Protein AF-A0A833D9J8-F1 (afdb_monomer_lite)

Structure (mmCIF, N/CA/C/O backbone):
data_AF-A0A833D9J8-F1
#
_entry.id   AF-A0A833D9J8-F1
#
loop_
_atom_site.group_PDB
_atom_site.id
_atom_site.type_symbol
_atom_site.label_atom_id
_atom_site.label_alt_id
_atom_site.label_comp_id
_atom_site.label_asym_id
_atom_site.label_entity_id
_atom_site.label_seq_id
_atom_site.pdbx_PDB_ins_code
_atom_site.Cartn_x
_atom_site.Cartn_y
_atom_site.Cartn_z
_atom_site.occupancy
_atom_site.B_iso_or_equiv
_atom_site.auth_seq_id
_atom_site.auth_comp_id
_atom_site.auth_asym_id
_atom_site.auth_atom_id
_atom_site.pdbx_PDB_model_num
ATOM 1 N N . MET A 1 1 ? 21.977 13.443 -11.618 1.00 30.67 1 MET A N 1
ATOM 2 C CA . MET A 1 1 ? 22.675 12.186 -11.279 1.00 30.67 1 MET A CA 1
ATOM 3 C C . MET A 1 1 ? 21.851 11.543 -10.187 1.00 30.67 1 MET A C 1
ATOM 5 O O . MET A 1 1 ? 21.797 12.160 -9.128 1.00 30.67 1 MET A O 1
ATOM 9 N N . PRO A 1 2 ? 21.164 10.419 -10.440 1.00 37.94 2 PRO A N 1
ATOM 10 C CA . PRO A 1 2 ? 20.494 9.712 -9.358 1.00 37.94 2 PRO A CA 1
ATOM 11 C C . PRO A 1 2 ? 21.563 9.208 -8.379 1.00 37.94 2 PRO A C 1
ATOM 13 O O . PRO A 1 2 ? 22.702 8.928 -8.773 1.00 37.94 2 PRO A O 1
ATOM 16 N N . ALA A 1 3 ? 21.246 9.232 -7.088 1.00 41.44 3 ALA A N 1
ATOM 17 C CA . ALA A 1 3 ? 22.176 8.848 -6.039 1.00 41.44 3 ALA A CA 1
ATOM 18 C C . ALA A 1 3 ? 22.538 7.362 -6.186 1.00 41.44 3 ALA A C 1
ATOM 20 O O . ALA A 1 3 ? 21.696 6.542 -6.536 1.00 41.44 3 ALA A O 1
ATOM 21 N N . VAL A 1 4 ? 23.792 6.989 -5.913 1.00 47.69 4 VAL A N 1
ATOM 22 C CA . VAL A 1 4 ? 24.137 5.574 -5.716 1.00 47.69 4 VAL A CA 1
ATOM 23 C C . VAL A 1 4 ? 23.465 5.158 -4.415 1.00 47.69 4 VAL A C 1
ATOM 25 O O . VAL A 1 4 ? 23.986 5.423 -3.333 1.00 47.69 4 VAL A O 1
ATOM 28 N N . LEU A 1 5 ? 22.266 4.599 -4.525 1.00 55.59 5 LEU A N 1
ATOM 29 C CA . LEU A 1 5 ? 21.469 4.210 -3.377 1.00 55.59 5 LEU A CA 1
ATOM 30 C C . LEU A 1 5 ? 22.165 3.049 -2.660 1.00 55.59 5 LEU A C 1
ATOM 32 O O . LEU A 1 5 ? 22.396 1.986 -3.244 1.00 55.59 5 LEU A O 1
ATOM 36 N N . GLU A 1 6 ? 22.540 3.267 -1.399 1.00 56.91 6 GLU A N 1
ATOM 37 C CA . GLU A 1 6 ? 23.106 2.218 -0.554 1.00 56.91 6 GLU A CA 1
ATOM 38 C C . GLU A 1 6 ? 22.121 1.042 -0.451 1.00 56.91 6 GLU A C 1
ATOM 40 O O . GLU A 1 6 ? 20.906 1.257 -0.395 1.00 56.91 6 GLU A O 1
ATOM 45 N N . PRO A 1 7 ? 22.609 -0.212 -0.430 1.00 60.53 7 PRO A N 1
ATOM 46 C CA . PRO A 1 7 ? 21.729 -1.365 -0.367 1.00 60.53 7 PRO A CA 1
ATOM 47 C C . PRO A 1 7 ? 20.872 -1.295 0.907 1.00 60.53 7 PRO A C 1
ATOM 49 O O . PRO A 1 7 ? 21.413 -1.142 2.009 1.00 60.53 7 PRO A O 1
ATOM 52 N N . PRO A 1 8 ? 19.541 -1.415 0.787 1.00 75.50 8 PRO A N 1
ATOM 53 C CA . PRO A 1 8 ? 18.640 -1.232 1.907 1.00 75.50 8 PRO A CA 1
ATOM 54 C C . PRO A 1 8 ? 18.882 -2.304 2.971 1.00 75.50 8 PRO A C 1
ATOM 56 O O . PRO A 1 8 ? 18.851 -3.506 2.705 1.00 75.50 8 PRO A O 1
ATOM 59 N N . SER A 1 9 ? 19.112 -1.859 4.204 1.00 69.62 9 SER A N 1
ATOM 60 C CA . SER A 1 9 ? 19.391 -2.727 5.357 1.00 69.62 9 SER A CA 1
ATOM 61 C C . SER A 1 9 ? 18.151 -3.038 6.200 1.00 69.62 9 SER A C 1
ATOM 63 O O . SER A 1 9 ? 18.201 -3.878 7.099 1.00 69.62 9 SER A O 1
ATOM 65 N N . THR A 1 10 ? 17.027 -2.378 5.910 1.00 76.25 10 THR A N 1
ATOM 66 C CA . THR A 1 10 ? 15.746 -2.555 6.601 1.00 76.25 10 THR A CA 1
ATOM 67 C C . THR A 1 10 ? 14.611 -2.706 5.595 1.00 76.25 10 THR A C 1
ATOM 69 O O . THR A 1 10 ? 14.724 -2.287 4.447 1.00 76.25 10 THR A O 1
ATOM 72 N N . GLU A 1 11 ? 13.489 -3.271 6.034 1.00 73.38 11 GLU A N 1
ATOM 73 C CA . GLU A 1 11 ? 12.282 -3.406 5.211 1.00 73.38 11 GLU A CA 1
ATOM 74 C C . GLU A 1 11 ? 11.676 -2.043 4.827 1.00 73.38 11 GLU A C 1
ATOM 76 O O . GLU A 1 11 ? 11.134 -1.888 3.740 1.00 73.38 11 GLU A O 1
ATOM 81 N N . ALA A 1 12 ? 11.799 -1.026 5.689 1.00 72.88 12 ALA A N 1
ATOM 82 C CA . ALA A 1 12 ? 11.410 0.346 5.355 1.00 72.88 12 ALA A CA 1
ATOM 83 C C . ALA A 1 12 ? 12.311 0.929 4.258 1.00 72.88 12 ALA A C 1
ATOM 85 O O . ALA A 1 12 ? 11.802 1.344 3.225 1.00 72.88 12 ALA A O 1
ATOM 86 N N . ALA A 1 13 ? 13.635 0.831 4.426 1.00 79.62 13 ALA A N 1
ATOM 87 C CA . ALA A 1 13 ? 14.587 1.283 3.413 1.00 79.62 13 ALA A CA 1
ATOM 88 C C . ALA A 1 13 ? 14.404 0.547 2.077 1.00 79.62 13 ALA A C 1
ATOM 90 O O . ALA A 1 13 ? 14.553 1.145 1.024 1.00 79.62 13 ALA A O 1
ATOM 91 N N . LEU A 1 14 ? 14.058 -0.743 2.106 1.00 81.44 14 LEU A N 1
ATOM 92 C CA . LEU A 1 14 ? 13.809 -1.543 0.905 1.00 81.44 14 LEU A CA 1
ATOM 93 C C . LEU A 1 14 ? 12.539 -1.106 0.168 1.00 81.44 14 LEU A C 1
ATOM 95 O O . LEU A 1 14 ? 12.513 -1.138 -1.059 1.00 81.44 14 LEU A O 1
ATOM 99 N N . ARG A 1 15 ? 11.507 -0.686 0.907 1.00 84.25 15 ARG A N 1
ATOM 100 C CA . ARG A 1 15 ? 10.269 -0.142 0.343 1.00 84.25 15 ARG A CA 1
ATOM 101 C C . ARG A 1 15 ? 10.523 1.216 -0.305 1.00 84.25 15 ARG A C 1
ATOM 103 O O . ARG A 1 15 ? 10.117 1.406 -1.444 1.00 84.25 15 ARG A O 1
ATOM 110 N N . ASP A 1 16 ? 11.229 2.110 0.384 1.00 83.12 16 ASP A N 1
ATOM 111 C CA . ASP A 1 16 ? 11.560 3.441 -0.143 1.00 83.12 16 ASP A CA 1
ATOM 112 C C . ASP A 1 16 ? 12.473 3.331 -1.374 1.00 83.12 16 ASP A C 1
ATOM 114 O O . ASP A 1 16 ? 12.225 3.970 -2.390 1.00 83.12 16 ASP A O 1
ATOM 118 N N . TYR A 1 17 ? 13.447 2.416 -1.338 1.00 83.00 17 TYR A N 1
ATOM 119 C CA . TYR A 1 17 ? 14.306 2.089 -2.479 1.00 83.00 17 TYR A CA 1
ATOM 120 C C . TYR A 1 17 ? 13.509 1.573 -3.688 1.00 83.00 17 TYR A C 1
ATOM 122 O O . TYR A 1 17 ? 13.785 1.944 -4.825 1.00 83.00 17 TYR A O 1
ATOM 130 N N . ALA A 1 18 ? 12.517 0.704 -3.463 1.00 81.25 18 ALA A N 1
ATOM 131 C CA . ALA A 1 18 ? 11.658 0.201 -4.534 1.00 81.25 18 ALA A CA 1
ATOM 132 C C . ALA A 1 18 ? 10.728 1.291 -5.098 1.00 81.25 18 ALA A C 1
ATOM 134 O O . ALA A 1 18 ? 10.435 1.277 -6.294 1.00 81.25 18 ALA A O 1
ATOM 135 N N . GLU A 1 19 ? 10.262 2.221 -4.259 1.00 85.12 19 GLU A N 1
ATOM 136 C CA . GLU A 1 19 ? 9.434 3.358 -4.673 1.00 85.12 19 GLU A CA 1
ATOM 137 C C . GLU A 1 19 ? 10.228 4.357 -5.519 1.00 85.12 19 GLU A C 1
ATOM 139 O O . GLU A 1 19 ? 9.766 4.720 -6.599 1.00 85.12 19 GLU A O 1
ATOM 144 N N . GLU A 1 20 ? 11.442 4.717 -5.093 1.00 86.38 20 GLU A N 1
ATOM 145 C CA . GLU A 1 20 ? 12.356 5.565 -5.870 1.00 86.38 20 GLU A CA 1
ATOM 146 C C . GLU A 1 20 ? 12.665 4.928 -7.229 1.00 86.38 20 GLU A C 1
ATOM 148 O O . GLU A 1 20 ? 12.475 5.554 -8.269 1.00 86.38 20 GLU A O 1
ATOM 153 N N . LEU A 1 21 ? 12.987 3.632 -7.246 1.00 84.19 21 LEU A N 1
ATOM 154 C CA . LEU A 1 21 ? 13.208 2.894 -8.487 1.00 84.19 21 LEU A CA 1
ATOM 155 C C . LEU A 1 21 ? 11.964 2.880 -9.397 1.00 84.19 21 LEU A C 1
ATOM 157 O O . LEU A 1 21 ? 12.070 3.005 -10.616 1.00 84.19 21 LEU A O 1
ATOM 161 N N . SER A 1 22 ? 10.765 2.728 -8.825 1.00 82.12 22 SER A N 1
ATOM 162 C CA . SER A 1 22 ? 9.508 2.793 -9.583 1.00 82.12 22 SER A CA 1
ATOM 163 C C . SER A 1 22 ? 9.251 4.182 -10.176 1.00 82.12 22 SER A C 1
ATOM 165 O O . SER A 1 22 ? 8.560 4.268 -11.197 1.00 82.12 22 SER A O 1
ATOM 167 N N . HIS A 1 23 ? 9.728 5.241 -9.523 1.00 82.62 23 HIS A N 1
ATOM 168 C CA . HIS A 1 23 ? 9.629 6.613 -10.006 1.00 82.62 23 HIS A CA 1
ATOM 169 C C . HIS A 1 23 ? 10.640 6.880 -11.124 1.00 82.62 23 HIS A C 1
ATOM 171 O O . HIS A 1 23 ? 10.249 7.391 -12.170 1.00 82.62 23 HIS A O 1
ATOM 177 N N . ASP A 1 24 ? 11.882 6.410 -10.978 1.00 82.06 24 ASP A N 1
ATOM 178 C CA . ASP A 1 24 ? 12.911 6.486 -12.023 1.00 82.06 24 ASP A CA 1
ATOM 179 C C . ASP A 1 24 ? 12.442 5.834 -13.333 1.00 82.06 24 ASP A C 1
ATOM 181 O O . ASP A 1 24 ? 12.670 6.365 -14.424 1.00 82.06 24 ASP A O 1
ATOM 185 N N . PHE A 1 25 ? 11.737 4.699 -13.240 1.00 78.62 25 PHE A N 1
ATOM 186 C CA . PHE A 1 25 ? 11.101 4.082 -14.404 1.00 78.62 25 PHE A CA 1
ATOM 187 C C . PHE A 1 25 ? 10.048 4.989 -15.045 1.00 78.62 25 PHE A C 1
ATOM 189 O O . PHE A 1 25 ? 9.969 5.046 -16.265 1.00 78.62 25 PHE A O 1
ATOM 196 N N . GLU A 1 26 ? 9.232 5.685 -14.258 1.00 75.62 26 GLU A N 1
ATOM 197 C CA . GLU A 1 26 ? 8.188 6.578 -14.766 1.00 75.62 26 GLU A CA 1
ATOM 198 C C . GLU A 1 26 ? 8.760 7.812 -15.457 1.00 75.62 26 GLU A C 1
ATOM 200 O O . GLU A 1 26 ? 8.345 8.107 -16.575 1.00 75.62 26 GLU A O 1
ATOM 205 N N . GLU A 1 27 ? 9.748 8.470 -14.847 1.00 75.88 27 GLU A N 1
ATOM 206 C CA . GLU A 1 27 ? 10.424 9.610 -15.468 1.00 75.88 27 GLU A CA 1
ATOM 207 C C . GLU A 1 27 ? 11.043 9.207 -16.808 1.00 75.88 27 GLU A C 1
ATOM 209 O O . GLU A 1 27 ? 10.912 9.917 -17.796 1.00 75.88 27 GLU A O 1
ATOM 214 N N . ARG A 1 28 ? 11.664 8.026 -16.885 1.00 68.88 28 ARG A N 1
ATOM 215 C CA . ARG A 1 28 ? 12.366 7.544 -18.088 1.00 68.88 28 ARG A CA 1
ATOM 216 C C . ARG A 1 28 ? 11.466 6.954 -19.169 1.00 68.88 28 ARG A C 1
ATOM 218 O O . ARG A 1 28 ? 11.929 6.763 -20.291 1.00 68.88 28 ARG A O 1
ATOM 225 N N . LEU A 1 29 ? 10.201 6.684 -18.854 1.00 62.88 29 LEU A N 1
ATOM 226 C CA . LEU A 1 29 ? 9.169 6.373 -19.846 1.00 62.88 29 LEU A CA 1
ATOM 227 C C . LEU A 1 29 ? 8.719 7.625 -20.627 1.00 62.88 29 LEU A C 1
ATOM 229 O O . LEU A 1 29 ? 7.984 7.479 -21.616 1.00 62.88 29 LEU A O 1
ATOM 233 N N . ASP A 1 30 ? 9.146 8.819 -20.196 1.00 60.03 30 ASP A N 1
ATOM 234 C CA . ASP A 1 30 ? 8.896 10.091 -20.868 1.00 60.03 30 ASP A CA 1
ATOM 235 C C . ASP A 1 30 ? 9.847 10.280 -22.076 1.00 60.03 30 ASP A C 1
ATOM 237 O O . ASP A 1 30 ? 11.075 10.241 -21.917 1.00 60.03 30 ASP A O 1
ATOM 241 N N . PRO A 1 31 ? 9.315 10.458 -23.303 1.00 52.00 31 PRO A N 1
ATOM 242 C CA . PRO A 1 31 ? 10.109 10.614 -24.526 1.00 52.00 31 PRO A CA 1
ATOM 243 C C . PRO A 1 31 ? 11.090 11.802 -24.528 1.00 52.00 31 PRO A C 1
ATOM 245 O O . PRO A 1 31 ? 11.999 11.820 -25.357 1.00 52.00 31 PRO A O 1
ATOM 248 N N . GLU A 1 32 ? 10.969 12.775 -23.622 1.00 50.06 32 GLU A N 1
ATOM 249 C CA . GLU A 1 32 ? 11.823 13.976 -23.616 1.00 50.06 32 GLU A CA 1
ATOM 250 C C . GLU A 1 32 ? 13.283 13.736 -23.162 1.00 50.06 32 GLU A C 1
ATOM 252 O O . GLU A 1 32 ? 14.146 14.594 -23.362 1.00 50.06 32 GLU A O 1
ATOM 257 N N . LEU A 1 33 ? 13.612 12.572 -22.584 1.00 50.97 33 LEU A N 1
ATOM 258 C CA . LEU A 1 33 ? 14.931 12.316 -21.971 1.00 50.97 33 LEU A CA 1
ATOM 259 C C . LEU A 1 33 ? 16.040 11.877 -22.943 1.00 50.97 33 LEU A C 1
ATOM 261 O O . LEU A 1 33 ? 17.211 11.820 -22.552 1.00 50.97 33 LEU A O 1
ATOM 265 N N . THR A 1 34 ? 15.701 11.623 -24.205 1.00 54.97 34 THR A N 1
ATOM 266 C CA . THR A 1 34 ? 16.673 11.434 -25.292 1.00 54.97 34 THR A CA 1
ATOM 267 C C . THR A 1 34 ? 16.106 12.096 -26.541 1.00 54.97 34 THR A C 1
ATOM 269 O O . THR A 1 34 ? 15.282 11.480 -27.213 1.00 54.97 34 THR A O 1
ATOM 272 N N . PRO A 1 35 ? 16.500 13.343 -26.851 1.00 57.72 35 PRO A N 1
ATOM 273 C CA . PRO A 1 35 ? 16.040 14.017 -28.056 1.00 57.72 35 PRO A CA 1
ATOM 274 C C . PRO A 1 35 ? 16.291 13.125 -29.276 1.00 57.72 35 PRO A C 1
ATOM 276 O O . PRO A 1 35 ? 17.392 12.590 -29.434 1.00 57.72 35 PRO A O 1
ATOM 279 N N . GLU A 1 36 ? 15.302 12.978 -30.163 1.00 59.06 36 GLU A N 1
ATOM 280 C CA . GLU A 1 36 ? 15.467 12.259 -31.442 1.00 59.06 36 GLU A CA 1
ATOM 281 C C . GLU A 1 36 ? 16.666 12.797 -32.254 1.00 59.06 36 GLU A C 1
ATOM 283 O O . GLU A 1 36 ? 17.257 12.080 -33.061 1.00 59.06 36 GLU A O 1
ATOM 288 N N . GLU A 1 37 ? 17.066 14.042 -31.976 1.00 60.78 37 GLU A N 1
ATOM 289 C CA . GLU A 1 37 ? 18.195 14.761 -32.567 1.00 60.78 37 GLU A CA 1
ATOM 290 C C . GLU A 1 37 ? 19.587 14.323 -32.061 1.00 60.78 37 GLU A C 1
ATOM 292 O O . GLU A 1 37 ? 20.589 14.718 -32.658 1.00 60.78 37 GLU A O 1
ATOM 297 N N . SER A 1 38 ? 19.691 13.523 -30.991 1.00 70.62 38 SER A N 1
ATOM 298 C CA . SER A 1 38 ? 20.981 13.008 -30.499 1.00 70.62 38 SER A CA 1
ATOM 299 C C . SER A 1 38 ? 21.624 12.032 -31.486 1.00 70.62 38 SER A C 1
ATOM 301 O O . SER A 1 38 ? 20.935 11.292 -32.190 1.00 70.62 38 SER A O 1
ATOM 303 N N . GLU A 1 39 ? 22.957 11.962 -31.513 1.00 79.94 39 GLU A N 1
ATOM 304 C CA . GLU A 1 39 ? 23.635 10.968 -32.347 1.00 79.94 39 GLU A CA 1
ATOM 305 C C . GLU A 1 39 ? 23.306 9.536 -31.862 1.00 79.94 39 GLU A C 1
ATOM 307 O O . GLU A 1 39 ? 23.225 9.302 -30.650 1.00 79.94 39 GLU A O 1
ATOM 312 N N . PRO A 1 40 ? 23.161 8.540 -32.762 1.00 77.38 40 PRO A N 1
ATOM 313 C CA . PRO A 1 40 ? 22.807 7.166 -32.379 1.00 77.38 40 PRO A CA 1
ATOM 314 C C . PRO A 1 40 ? 23.705 6.567 -31.284 1.00 77.38 40 PRO A C 1
ATOM 316 O O . PRO A 1 40 ? 23.229 5.883 -30.381 1.00 77.38 40 PRO A O 1
ATOM 319 N N . ASN A 1 41 ? 25.005 6.875 -31.320 1.00 81.81 41 ASN A N 1
ATOM 320 C CA . ASN A 1 41 ? 25.977 6.392 -30.339 1.00 81.81 41 ASN A CA 1
ATOM 321 C C . ASN A 1 41 ? 25.768 7.008 -28.938 1.00 81.81 41 ASN A C 1
ATOM 323 O O . ASN A 1 41 ? 25.977 6.346 -27.918 1.00 81.81 41 ASN A O 1
ATOM 327 N N . GLU A 1 42 ? 25.322 8.264 -28.871 1.00 81.75 42 GLU A N 1
ATOM 328 C CA . GLU A 1 42 ? 25.003 8.932 -27.606 1.00 81.75 42 GLU A CA 1
ATOM 329 C C . GLU A 1 42 ? 23.749 8.325 -26.973 1.00 81.75 42 GLU A C 1
ATOM 331 O O . GLU A 1 42 ? 23.767 8.000 -25.783 1.00 81.75 42 GLU A O 1
ATOM 336 N N . ARG A 1 43 ? 22.696 8.080 -27.770 1.00 80.31 43 ARG A N 1
ATOM 337 C CA . ARG A 1 43 ? 21.469 7.416 -27.295 1.00 80.31 43 ARG A CA 1
ATOM 338 C C . ARG A 1 43 ? 21.756 6.020 -26.748 1.00 80.31 43 ARG A C 1
ATOM 340 O O . ARG A 1 43 ? 21.344 5.706 -25.631 1.00 80.31 43 ARG A O 1
ATOM 347 N N . ALA A 1 44 ? 22.518 5.216 -27.491 1.00 81.88 44 ALA A N 1
ATOM 348 C CA . ALA A 1 44 ? 22.924 3.880 -27.062 1.00 81.88 44 ALA A CA 1
ATOM 349 C C . ALA A 1 44 ? 23.720 3.918 -25.744 1.00 81.88 44 ALA A C 1
ATOM 351 O O . ALA A 1 44 ? 23.455 3.137 -24.830 1.00 81.88 44 ALA A O 1
ATOM 352 N N . THR A 1 45 ? 24.642 4.876 -25.596 1.00 85.69 45 THR A N 1
ATOM 353 C CA . THR A 1 45 ? 25.445 5.042 -24.372 1.00 85.69 45 THR A CA 1
ATOM 354 C C . THR A 1 45 ? 24.592 5.437 -23.165 1.00 85.69 45 THR A C 1
ATOM 356 O O . THR A 1 45 ? 24.737 4.859 -22.085 1.00 85.69 45 THR A O 1
ATOM 359 N N . VAL A 1 46 ? 23.692 6.413 -23.329 1.00 83.56 46 VAL A N 1
ATOM 360 C CA . VAL A 1 46 ? 22.773 6.850 -22.264 1.00 83.56 46 VAL A CA 1
ATOM 361 C C . VAL A 1 46 ? 21.880 5.694 -21.823 1.00 83.56 46 VAL A C 1
ATOM 363 O O . VAL A 1 46 ? 21.711 5.468 -20.623 1.00 83.56 46 VAL A O 1
ATOM 366 N N . ARG A 1 47 ? 21.360 4.928 -22.783 1.00 84.00 47 ARG A N 1
ATOM 367 C CA . ARG A 1 47 ? 20.504 3.777 -22.512 1.00 84.00 47 ARG A CA 1
ATOM 368 C C . ARG A 1 47 ? 21.247 2.653 -21.796 1.00 84.00 47 ARG A C 1
ATOM 370 O O . ARG A 1 47 ? 20.744 2.143 -20.800 1.00 84.00 47 ARG A O 1
ATOM 377 N N . GLN A 1 48 ? 22.451 2.308 -22.249 1.00 87.88 48 GLN A N 1
ATOM 378 C CA . GLN A 1 48 ? 23.276 1.286 -21.604 1.00 87.88 48 GLN A CA 1
ATOM 379 C C . GLN A 1 48 ? 23.577 1.645 -20.148 1.00 87.88 48 GLN A C 1
ATOM 381 O O . GLN A 1 48 ? 23.433 0.813 -19.254 1.00 87.88 48 GLN A O 1
ATOM 386 N N . LYS A 1 49 ? 23.936 2.908 -19.898 1.00 87.69 49 LYS A N 1
ATOM 387 C CA . LYS A 1 49 ? 24.166 3.401 -18.542 1.00 87.69 49 LYS A CA 1
ATOM 388 C C . LYS A 1 49 ? 22.920 3.243 -17.664 1.00 87.69 49 LYS A C 1
ATOM 390 O O . LYS A 1 49 ? 23.036 2.756 -16.543 1.00 87.69 49 LYS A O 1
ATOM 395 N N . PHE A 1 50 ? 21.748 3.613 -18.178 1.00 86.12 50 PHE A N 1
ATOM 396 C CA . PHE A 1 50 ? 20.488 3.462 -17.451 1.00 86.12 50 PHE A CA 1
ATOM 397 C C . PHE A 1 50 ? 20.173 1.989 -17.149 1.00 86.12 50 PHE A C 1
ATOM 399 O O . PHE A 1 50 ? 19.859 1.647 -16.012 1.00 86.12 50 PHE A O 1
ATOM 406 N N . PHE A 1 51 ? 20.340 1.097 -18.127 1.00 90.12 51 PHE A N 1
ATOM 407 C CA . PHE A 1 51 ? 20.186 -0.341 -17.913 1.00 90.12 51 PHE A CA 1
ATOM 408 C C . PHE A 1 51 ? 21.111 -0.866 -16.807 1.00 90.12 51 PHE A C 1
ATOM 410 O O . PHE A 1 51 ? 20.670 -1.611 -15.934 1.00 90.12 51 PHE A O 1
ATOM 417 N N . ASP A 1 52 ? 22.386 -0.473 -16.801 1.00 90.50 52 ASP A N 1
ATOM 418 C CA . ASP A 1 52 ? 23.343 -0.918 -15.783 1.00 90.50 52 ASP A CA 1
ATOM 419 C C . ASP 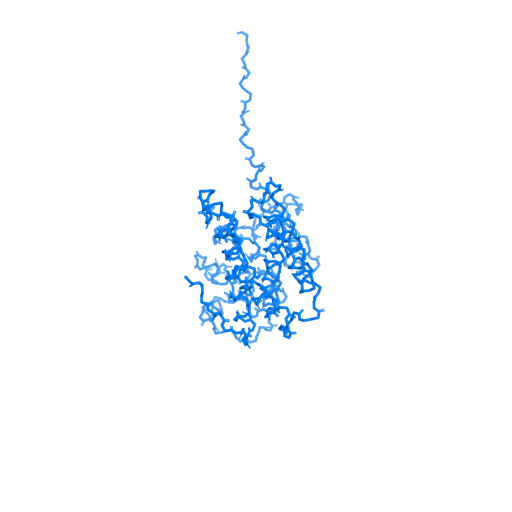A 1 52 ? 22.985 -0.418 -14.369 1.00 90.50 52 ASP A C 1
ATOM 421 O O . ASP A 1 52 ? 23.135 -1.170 -13.393 1.00 90.50 52 ASP A O 1
ATOM 425 N N . GLU A 1 53 ? 22.477 0.813 -14.257 1.00 88.44 53 GLU A N 1
ATOM 426 C CA . GLU A 1 53 ? 21.951 1.393 -13.014 1.00 88.44 53 GLU A CA 1
ATOM 427 C C . GLU A 1 53 ? 20.739 0.587 -12.512 1.00 88.44 53 GLU A C 1
ATOM 429 O O . GLU A 1 53 ? 20.763 0.045 -11.401 1.00 88.44 53 GLU A O 1
ATOM 434 N N . MET A 1 54 ? 19.730 0.393 -13.364 1.00 88.38 54 MET A N 1
ATOM 435 C CA . MET A 1 54 ? 18.513 -0.360 -13.036 1.00 88.38 54 MET A CA 1
ATOM 436 C C . MET A 1 54 ? 18.798 -1.830 -12.722 1.00 88.38 54 MET A C 1
ATOM 438 O O . MET A 1 54 ? 18.255 -2.381 -11.764 1.00 88.38 54 MET A O 1
ATOM 442 N N . ARG A 1 55 ? 19.702 -2.476 -13.467 1.00 93.75 55 ARG A N 1
ATOM 443 C CA . ARG A 1 55 ? 20.133 -3.856 -13.204 1.00 93.75 55 ARG A CA 1
ATOM 444 C C . ARG A 1 55 ? 20.708 -3.990 -11.803 1.00 93.75 55 ARG A C 1
ATOM 446 O O . ARG A 1 55 ? 20.437 -4.974 -11.114 1.00 93.75 55 ARG A O 1
ATOM 453 N N . THR A 1 56 ? 21.531 -3.031 -11.393 1.00 91.88 56 THR A N 1
ATOM 454 C CA . THR A 1 56 ? 22.137 -3.023 -10.057 1.00 91.88 56 THR A CA 1
ATOM 455 C C . THR A 1 56 ? 21.063 -2.869 -8.981 1.00 91.88 56 THR A C 1
ATOM 457 O O . THR A 1 56 ? 21.065 -3.620 -8.000 1.00 91.88 56 THR A O 1
ATOM 460 N N . ALA A 1 57 ? 20.101 -1.973 -9.200 1.00 89.25 57 ALA A N 1
ATOM 461 C CA . ALA A 1 57 ? 18.999 -1.740 -8.277 1.00 89.25 57 ALA A CA 1
ATOM 462 C C . ALA A 1 57 ? 18.057 -2.947 -8.147 1.00 89.25 57 ALA A C 1
ATOM 464 O O . ALA A 1 57 ? 17.823 -3.444 -7.042 1.00 89.25 57 ALA A O 1
ATOM 465 N N . ILE A 1 58 ? 17.603 -3.512 -9.269 1.00 92.12 58 ILE A N 1
ATOM 466 C CA . ILE A 1 58 ? 16.742 -4.702 -9.295 1.00 92.12 58 ILE A CA 1
ATOM 467 C C . ILE A 1 58 ? 17.433 -5.889 -8.624 1.00 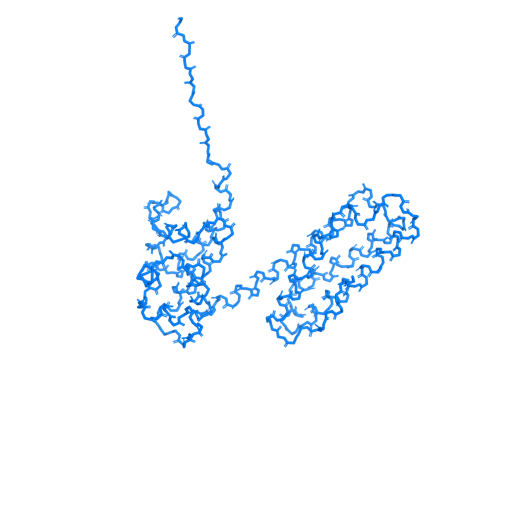92.12 58 ILE A C 1
ATOM 469 O O . ILE A 1 58 ? 16.824 -6.572 -7.802 1.00 92.12 58 ILE A O 1
ATOM 473 N N . ARG A 1 59 ? 18.721 -6.127 -8.905 1.00 93.44 59 ARG A N 1
ATOM 474 C CA . ARG A 1 59 ? 19.478 -7.201 -8.240 1.00 93.44 59 ARG A CA 1
ATOM 475 C C . ARG A 1 59 ? 19.589 -6.985 -6.737 1.00 93.44 59 ARG A C 1
ATOM 477 O O . ARG A 1 59 ? 19.596 -7.965 -5.996 1.00 93.44 59 ARG A O 1
ATOM 484 N N . THR A 1 60 ? 19.682 -5.741 -6.286 1.00 91.56 60 THR A N 1
ATOM 485 C CA . THR A 1 60 ? 19.717 -5.417 -4.857 1.00 91.56 60 THR A CA 1
ATOM 486 C C . THR A 1 60 ? 18.397 -5.796 -4.182 1.00 91.56 60 THR A C 1
ATOM 488 O O . THR A 1 60 ? 18.410 -6.517 -3.183 1.00 91.56 60 THR A O 1
ATOM 491 N N . ILE A 1 61 ? 17.258 -5.416 -4.772 1.00 89.75 61 ILE A N 1
ATOM 492 C CA . ILE A 1 61 ? 15.922 -5.793 -4.280 1.00 89.75 61 ILE A CA 1
ATOM 493 C C . ILE A 1 61 ? 15.749 -7.317 -4.311 1.00 89.75 61 ILE A C 1
ATOM 495 O O . ILE A 1 61 ? 15.411 -7.929 -3.294 1.00 89.75 61 ILE A O 1
ATOM 499 N N . ALA A 1 62 ? 16.032 -7.944 -5.455 1.00 92.38 62 ALA A N 1
ATOM 500 C CA . ALA A 1 62 ? 15.802 -9.367 -5.679 1.00 92.38 62 ALA A CA 1
ATOM 501 C C . ALA A 1 62 ? 16.671 -10.259 -4.782 1.00 92.38 62 ALA A C 1
ATOM 503 O O . ALA A 1 62 ? 16.244 -11.345 -4.414 1.00 92.38 62 ALA A O 1
ATOM 504 N N . ASN A 1 63 ? 17.867 -9.815 -4.381 1.00 90.88 63 ASN A N 1
ATOM 505 C CA . ASN A 1 63 ? 18.725 -10.570 -3.459 1.00 90.88 63 ASN A CA 1
ATOM 50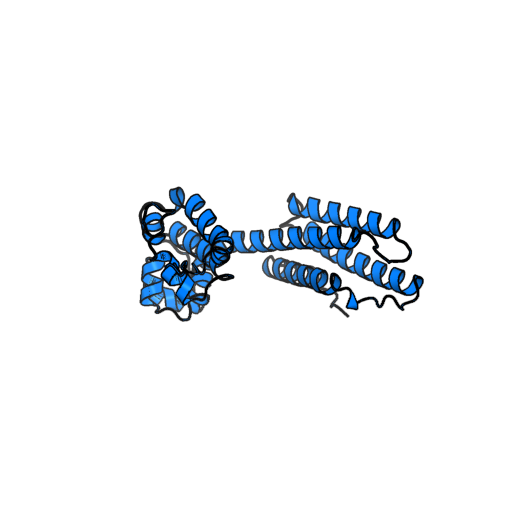6 C C . ASN A 1 63 ? 18.439 -10.301 -1.978 1.00 90.88 63 ASN A C 1
ATOM 508 O O . ASN A 1 63 ? 19.036 -10.953 -1.113 1.00 90.88 63 ASN A O 1
ATOM 512 N N . SER A 1 64 ? 17.545 -9.365 -1.658 1.00 89.38 64 SER A N 1
ATOM 513 C CA . SER A 1 64 ? 17.202 -9.082 -0.267 1.00 89.38 64 SER A CA 1
ATOM 514 C C . SER A 1 64 ? 16.591 -10.324 0.408 1.00 89.38 64 SER A C 1
ATOM 516 O O . SER A 1 64 ? 15.883 -11.106 -0.238 1.00 89.38 64 SER A O 1
ATOM 518 N N . PRO A 1 65 ? 16.817 -10.537 1.718 1.00 86.38 65 PRO A N 1
ATOM 519 C CA . PRO A 1 65 ? 16.241 -11.674 2.436 1.00 86.38 65 PRO A CA 1
ATOM 520 C C . PRO A 1 65 ? 14.713 -11.767 2.346 1.00 86.38 65 PRO A C 1
ATOM 522 O O . PRO A 1 65 ? 14.188 -12.877 2.379 1.00 86.38 65 PRO A O 1
ATOM 525 N N . ALA A 1 66 ? 14.029 -10.625 2.211 1.00 82.56 66 ALA A N 1
ATOM 526 C CA . ALA A 1 66 ? 12.578 -10.541 2.072 1.00 82.56 66 ALA A CA 1
ATOM 527 C C . ALA A 1 66 ? 12.077 -11.107 0.732 1.00 82.56 66 ALA A C 1
ATOM 529 O O . ALA A 1 66 ? 11.027 -11.740 0.691 1.00 82.56 66 ALA A O 1
ATOM 530 N N . TRP A 1 67 ? 12.845 -10.934 -0.349 1.00 88.44 67 TRP A N 1
ATOM 531 C CA . TRP A 1 67 ? 12.363 -11.189 -1.710 1.00 88.44 67 TRP A CA 1
ATOM 532 C C . TRP A 1 67 ? 13.070 -12.321 -2.448 1.00 88.44 67 TRP A C 1
ATOM 534 O O . TRP A 1 67 ? 12.497 -12.868 -3.383 1.00 88.44 67 TRP A O 1
ATOM 544 N N . ARG A 1 68 ? 1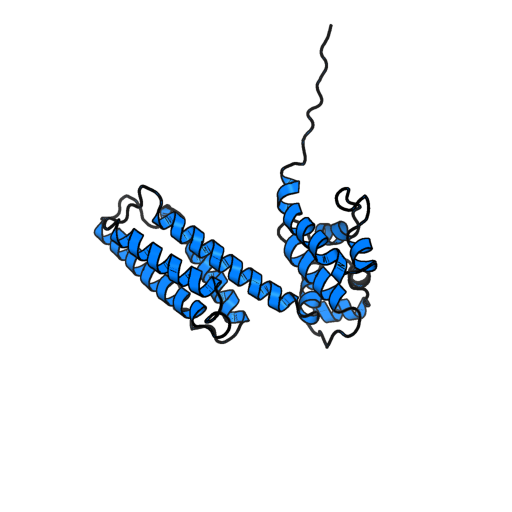4.265 -12.746 -2.023 1.00 91.25 68 ARG A N 1
ATOM 545 C CA . ARG A 1 68 ? 15.100 -13.721 -2.761 1.00 91.25 68 ARG A CA 1
ATOM 546 C C . ARG A 1 68 ? 14.454 -15.064 -3.099 1.00 91.25 68 ARG A C 1
ATOM 548 O O . ARG A 1 68 ? 14.949 -15.772 -3.968 1.00 91.25 68 ARG A O 1
ATOM 555 N N . ALA A 1 69 ? 13.399 -15.446 -2.385 1.00 89.50 69 ALA A N 1
ATOM 556 C CA . ALA A 1 69 ? 12.656 -16.684 -2.618 1.00 89.50 69 ALA A CA 1
ATOM 557 C C . ALA A 1 69 ? 11.253 -16.447 -3.208 1.00 89.50 69 ALA A C 1
ATOM 559 O O . ALA A 1 69 ? 10.513 -17.406 -3.403 1.00 89.50 69 ALA A O 1
ATOM 560 N N . HIS A 1 70 ? 10.880 -15.193 -3.460 1.00 90.56 70 HIS A N 1
ATOM 561 C CA . HIS A 1 70 ? 9.547 -14.792 -3.888 1.00 90.56 70 HIS A CA 1
ATOM 562 C C . HIS A 1 70 ? 9.434 -14.772 -5.419 1.00 90.56 70 HIS A C 1
ATOM 564 O O . HIS A 1 70 ? 10.365 -14.347 -6.105 1.00 90.56 70 HIS A O 1
ATOM 570 N N . ASP A 1 71 ? 8.279 -15.162 -5.964 1.00 92.56 71 ASP A N 1
ATOM 571 C CA . ASP A 1 71 ? 8.072 -15.219 -7.418 1.00 92.56 71 ASP A CA 1
ATOM 572 C C . ASP A 1 71 ? 8.173 -13.833 -8.081 1.00 92.56 71 ASP A C 1
ATOM 574 O O . ASP A 1 71 ? 8.860 -13.704 -9.084 1.00 92.56 71 ASP A O 1
ATOM 578 N N . LEU A 1 72 ? 7.653 -12.766 -7.459 1.00 91.62 72 LEU A N 1
ATOM 579 C CA . LEU A 1 72 ? 7.842 -11.384 -7.954 1.00 91.62 72 LEU A CA 1
ATOM 580 C C . LEU A 1 72 ? 9.319 -10.980 -8.145 1.00 91.62 72 LEU A C 1
ATOM 582 O O . LEU A 1 72 ? 9.638 -10.237 -9.068 1.00 91.62 72 LEU A O 1
ATOM 586 N N . ALA A 1 73 ? 10.241 -11.476 -7.311 1.00 93.25 73 ALA A N 1
ATOM 587 C CA . ALA A 1 73 ? 11.668 -11.206 -7.500 1.00 93.25 73 ALA A CA 1
ATOM 588 C C . ALA A 1 73 ? 12.232 -11.955 -8.713 1.00 93.25 73 ALA A C 1
ATOM 590 O O . ALA A 1 73 ? 13.102 -11.437 -9.412 1.00 93.25 73 ALA A O 1
ATOM 591 N N . ARG A 1 74 ? 11.722 -13.164 -8.981 1.00 94.94 74 ARG A N 1
ATOM 592 C CA . ARG A 1 74 ? 12.026 -13.904 -10.209 1.00 94.94 74 ARG A CA 1
ATOM 593 C C . ARG A 1 74 ? 11.477 -13.160 -11.425 1.00 94.94 74 ARG A C 1
ATOM 595 O O . ARG A 1 74 ? 12.223 -12.996 -12.382 1.00 94.94 74 ARG A O 1
ATOM 602 N N . ASP A 1 75 ? 10.242 -12.671 -11.364 1.00 95.56 75 ASP A N 1
ATOM 603 C CA . ASP A 1 75 ? 9.611 -11.923 -12.456 1.00 95.56 75 ASP A CA 1
ATOM 604 C C . ASP A 1 75 ? 10.389 -10.644 -12.790 1.00 95.56 75 ASP A C 1
ATOM 606 O O . ASP A 1 75 ? 10.642 -10.378 -13.962 1.00 95.56 75 ASP A O 1
ATOM 610 N N . LEU A 1 76 ? 10.862 -9.896 -11.781 1.00 94.31 76 LEU A N 1
ATOM 611 C CA . LEU A 1 76 ? 11.746 -8.743 -12.003 1.00 94.31 76 LEU A CA 1
ATOM 612 C C . LEU A 1 76 ? 13.026 -9.119 -12.750 1.00 94.31 76 LEU A C 1
ATOM 614 O O . LEU A 1 76 ? 13.448 -8.401 -13.652 1.00 94.31 76 LEU A O 1
ATOM 618 N N . LEU A 1 77 ? 13.669 -10.218 -12.352 1.00 96.56 77 LEU A N 1
ATOM 619 C CA . LEU A 1 77 ? 14.906 -10.664 -12.987 1.00 96.56 77 LEU A CA 1
ATOM 620 C C . LEU A 1 77 ? 14.664 -11.155 -14.417 1.00 96.56 77 LEU A C 1
ATOM 622 O O . LEU A 1 77 ? 15.504 -10.904 -15.270 1.00 96.56 77 LEU A O 1
ATOM 626 N N . LEU A 1 78 ? 13.534 -11.813 -14.686 1.00 97.31 78 LEU A N 1
ATOM 627 C CA . LEU A 1 78 ? 13.160 -12.239 -16.036 1.00 97.31 78 LEU A CA 1
ATOM 628 C C . LEU A 1 78 ? 12.887 -11.035 -16.943 1.00 97.31 78 LEU A C 1
ATOM 630 O O . LEU A 1 78 ? 13.485 -10.938 -18.006 1.00 97.31 78 LEU A O 1
ATOM 634 N N . LEU A 1 79 ? 12.086 -10.071 -16.485 1.00 96.56 79 LEU A N 1
ATOM 635 C CA . LEU A 1 79 ? 11.807 -8.847 -17.243 1.00 96.56 79 LEU A CA 1
ATOM 636 C C . LEU A 1 79 ? 13.067 -7.999 -17.482 1.00 96.56 79 LEU A C 1
ATOM 638 O O . LEU A 1 79 ? 13.175 -7.311 -18.491 1.00 96.56 79 LEU A O 1
ATOM 642 N N . LEU A 1 80 ? 14.037 -8.037 -16.568 1.00 95.50 80 LEU A N 1
ATOM 643 C CA . LEU A 1 80 ? 15.326 -7.375 -16.759 1.00 95.50 80 LEU A CA 1
ATOM 644 C C . LEU A 1 80 ? 16.162 -8.031 -17.868 1.00 95.50 80 LEU A C 1
ATOM 646 O O . LEU A 1 80 ? 16.879 -7.332 -18.582 1.00 95.50 80 LEU A O 1
ATOM 650 N N . GLU A 1 81 ? 16.088 -9.355 -18.009 1.00 97.00 81 GLU A N 1
ATOM 651 C CA . GLU A 1 81 ? 16.727 -10.068 -19.119 1.00 97.00 81 GLU A CA 1
ATOM 652 C C . GLU A 1 81 ? 15.991 -9.788 -20.437 1.00 97.00 81 GLU A C 1
ATOM 654 O O . GLU A 1 81 ? 16.654 -9.457 -21.415 1.00 97.00 81 GLU A O 1
ATOM 659 N N . ASP A 1 82 ? 14.652 -9.776 -20.437 1.00 96.06 82 ASP A N 1
ATOM 660 C CA . ASP A 1 82 ? 13.852 -9.378 -21.606 1.00 96.06 82 ASP A CA 1
ATOM 661 C C . ASP A 1 82 ? 14.217 -7.957 -22.072 1.00 96.06 82 ASP A C 1
ATOM 663 O O . ASP A 1 82 ? 14.391 -7.708 -23.263 1.00 96.06 82 ASP A O 1
ATOM 667 N N . TRP A 1 83 ? 14.396 -7.012 -21.140 1.00 94.19 83 TRP A N 1
ATOM 668 C CA . TRP A 1 83 ? 14.784 -5.645 -21.493 1.00 94.19 83 TRP A CA 1
ATOM 669 C C . TRP A 1 83 ? 16.169 -5.590 -22.147 1.00 94.19 83 TRP A C 1
ATOM 671 O O . TRP A 1 83 ? 16.360 -4.847 -23.108 1.00 94.19 83 TRP A O 1
ATOM 681 N N . ARG A 1 84 ? 17.127 -6.393 -21.665 1.00 94.81 84 ARG A N 1
ATOM 682 C CA . ARG A 1 84 ? 18.450 -6.492 -22.295 1.00 94.81 84 ARG A CA 1
ATOM 683 C C . ARG A 1 84 ? 18.334 -7.004 -23.727 1.00 94.81 84 ARG A C 1
ATOM 685 O O . ARG A 1 84 ? 18.938 -6.425 -24.622 1.00 94.81 84 ARG A O 1
ATOM 692 N N . ASP A 1 85 ? 17.547 -8.053 -23.932 1.00 95.00 85 ASP A N 1
ATOM 693 C CA . ASP A 1 85 ? 17.377 -8.662 -25.248 1.00 95.00 85 ASP A CA 1
ATOM 694 C C . ASP A 1 85 ? 16.715 -7.672 -26.236 1.00 95.00 85 ASP A C 1
ATOM 696 O O . ASP A 1 85 ? 17.137 -7.571 -27.390 1.00 95.00 85 ASP A O 1
ATOM 700 N N . GLU A 1 86 ? 15.756 -6.858 -25.776 1.00 93.06 86 GLU A N 1
ATOM 701 C CA . GLU A 1 86 ? 15.155 -5.781 -26.581 1.00 93.06 86 GLU A CA 1
ATOM 702 C C . GLU A 1 86 ? 16.118 -4.608 -26.852 1.00 93.06 86 GLU A C 1
ATOM 704 O O . GLU A 1 86 ? 16.011 -3.944 -27.885 1.00 93.06 86 GLU A O 1
ATOM 709 N N . MET A 1 87 ? 17.075 -4.338 -25.957 1.00 89.56 87 MET A N 1
ATOM 710 C CA . MET A 1 87 ? 18.143 -3.360 -26.204 1.00 89.56 87 MET A CA 1
ATOM 711 C C . MET A 1 87 ? 19.140 -3.855 -27.251 1.00 89.56 87 MET A C 1
ATOM 713 O O . MET A 1 87 ? 19.523 -3.088 -28.133 1.00 89.56 87 MET A O 1
ATOM 717 N N . ASP A 1 88 ? 19.530 -5.127 -27.185 1.00 91.12 88 ASP A N 1
ATOM 718 C CA . ASP A 1 88 ? 20.442 -5.743 -28.153 1.00 91.12 88 ASP A CA 1
ATOM 719 C C . ASP A 1 88 ? 19.820 -5.797 -29.563 1.00 91.12 88 ASP A C 1
ATOM 721 O O . ASP A 1 88 ? 20.528 -5.694 -30.569 1.00 91.12 88 ASP A O 1
ATOM 725 N N . ALA A 1 89 ? 18.490 -5.911 -29.646 1.00 90.75 89 ALA A N 1
ATOM 726 C CA . ALA A 1 89 ? 17.734 -5.866 -30.897 1.00 90.75 89 ALA A CA 1
ATOM 727 C C . ALA A 1 89 ? 17.596 -4.451 -31.503 1.00 90.75 89 ALA A C 1
ATOM 729 O O . ALA A 1 89 ? 17.317 -4.333 -32.698 1.00 90.75 89 ALA A O 1
ATOM 730 N N . ASP A 1 90 ? 17.814 -3.390 -30.718 1.00 86.56 90 ASP A N 1
ATOM 731 C CA . ASP A 1 90 ? 17.699 -1.979 -31.122 1.00 86.56 90 ASP A CA 1
ATOM 732 C C . ASP A 1 90 ? 18.978 -1.183 -30.769 1.00 86.56 90 ASP A C 1
ATOM 734 O O . ASP A 1 90 ? 18.993 -0.358 -29.844 1.00 86.56 90 ASP A O 1
ATOM 738 N N . PRO A 1 91 ? 20.077 -1.396 -31.518 1.00 84.94 91 PRO A N 1
ATOM 739 C CA . PRO A 1 91 ? 21.373 -0.780 -31.229 1.00 84.94 91 PRO A CA 1
ATOM 740 C C . PRO A 1 91 ? 21.407 0.741 -31.453 1.00 84.94 91 PRO A C 1
ATOM 742 O O . PRO A 1 91 ? 22.275 1.417 -30.906 1.00 84.94 91 PRO A O 1
ATOM 745 N N . GLU A 1 92 ? 20.491 1.299 -32.253 1.00 82.75 92 GLU A N 1
ATOM 746 C CA . GLU A 1 92 ? 20.412 2.749 -32.536 1.00 82.75 92 GLU A CA 1
ATOM 747 C C . GLU A 1 92 ? 19.589 3.531 -31.513 1.00 82.75 92 GLU A C 1
ATOM 749 O O . GLU A 1 92 ? 19.492 4.767 -31.556 1.00 82.75 92 GLU A O 1
ATOM 754 N N . ALA A 1 93 ? 19.006 2.789 -30.587 1.00 81.19 93 ALA A N 1
ATOM 755 C CA . ALA A 1 93 ? 18.214 3.288 -29.510 1.00 81.19 93 ALA A CA 1
ATOM 756 C C . ALA A 1 93 ? 16.986 4.115 -29.912 1.00 81.19 93 ALA A C 1
ATOM 758 O O . ALA A 1 93 ? 16.760 5.203 -29.380 1.00 81.19 93 ALA A O 1
ATOM 759 N N . ILE A 1 94 ? 16.177 3.563 -30.818 1.00 80.31 94 ILE A N 1
ATOM 760 C CA . ILE A 1 94 ? 14.993 4.218 -31.392 1.00 80.31 94 ILE A CA 1
ATOM 761 C C . ILE A 1 94 ? 13.682 3.711 -30.761 1.00 80.31 94 ILE A C 1
ATOM 763 O O . ILE A 1 94 ? 12.744 4.487 -30.620 1.00 80.31 94 ILE A O 1
ATOM 767 N N . ASP A 1 95 ? 13.613 2.438 -30.357 1.00 84.56 95 ASP A N 1
ATOM 768 C CA . ASP A 1 95 ? 12.410 1.751 -29.839 1.00 84.56 95 ASP A CA 1
ATOM 769 C C . ASP A 1 95 ? 11.122 1.961 -30.686 1.00 84.56 95 ASP A C 1
ATOM 771 O O . ASP A 1 95 ? 10.076 2.358 -30.165 1.00 84.56 95 ASP A O 1
ATOM 775 N N . PRO A 1 96 ? 11.149 1.702 -32.011 1.00 74.12 96 PRO A N 1
ATOM 776 C CA . PRO A 1 96 ? 10.066 2.080 -32.931 1.00 74.12 96 PRO A CA 1
ATOM 777 C C . PRO A 1 96 ? 8.732 1.350 -32.688 1.00 74.12 96 PRO A C 1
ATOM 779 O O . PRO A 1 96 ? 7.684 1.828 -33.117 1.00 74.12 96 PRO A O 1
ATOM 782 N N . GLU A 1 97 ? 8.759 0.204 -32.002 1.00 84.44 97 GLU A N 1
ATOM 783 C CA . GLU A 1 97 ? 7.578 -0.596 -31.644 1.00 84.44 97 GLU A CA 1
ATOM 784 C C . GLU A 1 97 ? 7.240 -0.532 -30.145 1.00 84.44 97 GLU A C 1
ATOM 786 O O . GLU A 1 97 ? 6.381 -1.277 -29.680 1.00 84.44 97 GLU A O 1
ATOM 791 N N . TRP A 1 98 ? 7.903 0.349 -29.387 1.00 87.62 98 TRP A N 1
ATOM 792 C CA . TRP A 1 98 ? 7.702 0.528 -27.943 1.00 87.62 98 TRP A CA 1
ATOM 793 C C . TRP A 1 98 ? 7.947 -0.742 -27.116 1.00 87.62 98 TRP A C 1
ATOM 795 O O . TRP A 1 98 ? 7.393 -0.896 -26.025 1.00 87.62 98 TRP A O 1
ATOM 805 N N . ARG A 1 99 ? 8.769 -1.668 -27.613 1.00 88.62 99 ARG A N 1
ATOM 806 C CA . ARG A 1 99 ? 9.023 -2.950 -26.946 1.00 88.62 99 ARG A CA 1
ATOM 807 C C . ARG A 1 99 ? 9.787 -2.746 -25.651 1.00 88.62 99 ARG A C 1
ATOM 809 O O . ARG A 1 99 ? 9.423 -3.309 -24.621 1.00 88.62 99 ARG A O 1
ATOM 816 N N . GLN A 1 100 ? 10.796 -1.879 -25.666 1.00 87.31 100 GLN A N 1
ATOM 817 C CA . GLN A 1 100 ? 11.539 -1.565 -24.447 1.00 87.31 100 GLN A CA 1
ATOM 818 C C . GLN A 1 100 ? 10.657 -0.799 -23.471 1.00 87.31 100 GLN A C 1
ATOM 820 O O . GLN A 1 100 ? 10.614 -1.136 -22.287 1.00 87.31 100 GLN A O 1
ATOM 825 N N . LYS A 1 101 ? 9.891 0.180 -23.969 1.00 85.88 101 LYS A N 1
ATOM 826 C CA . LYS A 1 101 ? 8.901 0.904 -23.167 1.00 85.88 101 LYS A CA 1
ATOM 827 C C . LYS A 1 101 ? 7.912 -0.040 -22.474 1.00 85.88 101 LYS A C 1
ATOM 829 O O . LYS A 1 101 ? 7.614 0.144 -21.295 1.00 85.88 101 LYS A O 1
ATOM 834 N N . GLU A 1 102 ? 7.426 -1.062 -23.169 1.00 90.25 102 GLU A N 1
ATOM 835 C CA . GLU A 1 102 ? 6.514 -2.056 -22.604 1.00 90.25 102 GLU A CA 1
ATOM 836 C C . GLU A 1 102 ? 7.176 -2.878 -21.488 1.00 90.25 102 GLU A C 1
ATOM 838 O O . GLU A 1 102 ? 6.589 -3.044 -20.414 1.00 90.25 102 GLU A O 1
ATOM 843 N N . VAL A 1 103 ? 8.405 -3.361 -21.692 1.00 91.25 103 VAL A N 1
ATOM 844 C CA . VAL A 1 103 ? 9.129 -4.110 -20.651 1.00 91.25 103 VAL A CA 1
ATOM 845 C C . VAL A 1 103 ? 9.375 -3.236 -19.417 1.00 91.25 103 VAL A C 1
ATOM 847 O O . VAL A 1 103 ? 9.136 -3.679 -18.292 1.00 91.25 103 VAL A O 1
ATOM 850 N N . LEU A 1 104 ? 9.752 -1.969 -19.608 1.00 89.38 104 LEU A N 1
ATOM 851 C CA . LEU A 1 104 ? 9.907 -0.991 -18.527 1.00 89.38 104 LEU A CA 1
ATOM 852 C C . LEU A 1 104 ? 8.601 -0.765 -17.747 1.00 89.38 104 LEU A C 1
ATOM 854 O O . LEU A 1 104 ? 8.604 -0.732 -16.513 1.00 89.38 104 LEU A O 1
ATOM 858 N N . GLN A 1 105 ? 7.460 -0.674 -18.436 1.00 88.75 105 GLN A N 1
ATOM 859 C CA . GLN A 1 105 ? 6.150 -0.588 -17.782 1.00 88.75 105 GLN A CA 1
ATOM 860 C C . GLN A 1 105 ? 5.835 -1.842 -16.962 1.00 88.75 105 GLN A C 1
ATOM 862 O O . GLN A 1 105 ? 5.346 -1.734 -15.835 1.00 88.75 105 GLN A O 1
ATOM 867 N N . ARG A 1 106 ? 6.138 -3.033 -17.486 1.00 91.38 106 ARG A N 1
ATOM 868 C CA . ARG A 1 106 ? 5.943 -4.297 -16.761 1.00 91.38 106 ARG A CA 1
ATOM 869 C C . ARG A 1 106 ? 6.839 -4.379 -15.522 1.00 91.38 106 ARG A C 1
ATOM 871 O O . ARG A 1 106 ? 6.344 -4.744 -14.457 1.00 91.38 106 ARG A O 1
ATOM 878 N N . LEU A 1 107 ? 8.107 -3.965 -15.617 1.00 91.38 107 LEU A N 1
ATOM 879 C CA . LEU A 1 107 ? 9.020 -3.857 -14.469 1.00 91.38 107 LEU A CA 1
ATOM 880 C C . LEU A 1 107 ? 8.436 -2.953 -13.377 1.00 91.38 107 LEU A C 1
ATOM 882 O O . LEU A 1 107 ? 8.373 -3.350 -12.210 1.00 91.38 107 LEU A O 1
ATOM 886 N N . ARG A 1 108 ? 7.926 -1.776 -13.760 1.00 90.00 108 ARG A N 1
ATOM 887 C CA . ARG A 1 108 ? 7.252 -0.847 -12.841 1.00 90.00 108 ARG A CA 1
ATOM 888 C C . ARG A 1 108 ? 6.037 -1.485 -12.166 1.00 90.00 108 ARG A C 1
ATOM 890 O O . ARG A 1 108 ? 5.873 -1.349 -10.957 1.00 90.00 108 ARG A O 1
ATOM 897 N N . VAL A 1 109 ? 5.199 -2.212 -12.907 1.00 89.06 109 VAL A N 1
ATOM 898 C CA . VAL A 1 109 ? 4.026 -2.906 -12.342 1.00 89.06 109 VAL A CA 1
ATOM 899 C C . VAL A 1 109 ? 4.435 -3.945 -11.294 1.00 89.06 109 VAL A C 1
ATOM 901 O O . VAL A 1 109 ? 3.809 -4.022 -10.232 1.00 89.06 109 VAL A O 1
ATOM 904 N N . VAL A 1 110 ? 5.491 -4.723 -11.549 1.00 91.44 110 VAL A N 1
ATOM 905 C CA . VAL A 1 110 ? 5.997 -5.704 -10.578 1.00 91.44 110 VAL A CA 1
ATOM 906 C C . VAL A 1 110 ? 6.539 -5.001 -9.330 1.00 91.44 110 VAL A C 1
ATOM 908 O O . VAL A 1 110 ? 6.158 -5.378 -8.222 1.00 91.44 110 VAL A O 1
ATOM 911 N N . LEU A 1 111 ? 7.329 -3.930 -9.480 1.00 89.00 111 LEU A N 1
ATOM 912 C CA . LEU A 1 111 ? 7.819 -3.137 -8.343 1.00 89.00 111 LEU A CA 1
ATOM 913 C C . LEU A 1 111 ? 6.681 -2.548 -7.507 1.00 89.00 111 LEU A C 1
ATOM 915 O O . LEU A 1 111 ? 6.674 -2.695 -6.287 1.00 89.00 111 LEU A O 1
ATOM 919 N N . GLN A 1 112 ? 5.670 -1.955 -8.142 1.00 85.44 112 GLN A N 1
ATOM 920 C CA . GLN A 1 112 ? 4.489 -1.447 -7.439 1.00 85.44 112 GLN A CA 1
ATOM 921 C C . GLN A 1 112 ? 3.726 -2.555 -6.709 1.00 85.44 112 GLN A C 1
ATOM 923 O O . GLN A 1 112 ? 3.183 -2.329 -5.629 1.00 85.44 112 GLN A O 1
ATOM 928 N N . THR A 1 113 ? 3.688 -3.761 -7.275 1.00 86.12 113 THR A N 1
ATOM 929 C CA . THR A 1 113 ? 3.079 -4.926 -6.621 1.00 86.12 113 THR A CA 1
ATOM 930 C C . THR A 1 113 ? 3.880 -5.342 -5.388 1.00 86.12 113 THR A C 1
ATOM 932 O O . THR A 1 113 ? 3.289 -5.600 -4.341 1.00 86.12 113 THR A O 1
ATOM 935 N N . MET A 1 114 ? 5.213 -5.332 -5.469 1.00 89.94 114 MET A N 1
ATOM 936 C CA . MET A 1 114 ? 6.092 -5.600 -4.327 1.00 89.94 114 MET A CA 1
ATOM 937 C C . MET A 1 114 ? 5.924 -4.555 -3.217 1.00 89.94 114 MET A C 1
ATOM 939 O O . MET A 1 114 ? 5.762 -4.928 -2.058 1.00 89.94 114 MET A O 1
ATOM 943 N N . ILE A 1 115 ? 5.880 -3.263 -3.561 1.00 86.31 115 ILE A N 1
ATOM 944 C CA . ILE A 1 115 ? 5.633 -2.170 -2.601 1.00 86.31 115 ILE A CA 1
ATOM 945 C C . ILE A 1 115 ? 4.294 -2.377 -1.888 1.00 86.31 115 ILE A C 1
ATOM 947 O O . ILE A 1 115 ? 4.239 -2.347 -0.660 1.00 86.31 115 ILE A O 1
ATOM 951 N N . ARG A 1 116 ? 3.222 -2.665 -2.640 1.00 82.25 116 ARG A N 1
ATOM 952 C CA . ARG A 1 116 ? 1.896 -2.940 -2.062 1.00 82.25 116 ARG A CA 1
ATOM 953 C C . ARG A 1 116 ? 1.912 -4.138 -1.123 1.00 82.25 116 ARG A C 1
ATOM 955 O O . ARG A 1 116 ? 1.264 -4.080 -0.086 1.00 82.25 116 ARG A O 1
ATOM 962 N N . GLN A 1 117 ? 2.639 -5.201 -1.463 1.00 84.38 117 GLN A N 1
ATOM 963 C CA . GLN A 1 117 ? 2.768 -6.367 -0.592 1.00 84.38 117 GLN A CA 1
ATOM 964 C C . GLN A 1 117 ? 3.489 -6.009 0.713 1.00 84.38 117 GLN A C 1
ATOM 966 O O . GLN A 1 117 ? 3.007 -6.377 1.775 1.00 84.38 117 GLN A O 1
ATOM 971 N N . MET A 1 118 ? 4.582 -5.241 0.661 1.00 84.00 118 MET A N 1
ATOM 972 C CA . MET A 1 118 ? 5.291 -4.792 1.871 1.00 84.00 118 MET A CA 1
ATOM 973 C C . MET A 1 118 ? 4.422 -3.888 2.744 1.00 84.00 118 MET A C 1
ATOM 975 O O . MET A 1 118 ? 4.436 -3.988 3.971 1.00 84.00 118 MET A O 1
ATOM 979 N N . ASP A 1 119 ? 3.654 -2.998 2.121 1.00 79.50 119 ASP A N 1
ATOM 980 C CA . ASP A 1 119 ? 2.711 -2.151 2.841 1.00 79.50 119 ASP A CA 1
ATOM 981 C C . ASP A 1 119 ? 1.591 -2.999 3.467 1.00 79.50 119 ASP A C 1
ATOM 983 O O . ASP A 1 119 ? 1.254 -2.801 4.634 1.00 79.50 119 ASP A O 1
ATOM 987 N N . HIS A 1 120 ? 1.058 -3.994 2.747 1.00 75.19 120 HIS A N 1
ATOM 988 C CA . HIS A 1 120 ? 0.049 -4.926 3.270 1.00 75.19 120 HIS A CA 1
ATOM 989 C C . HIS A 1 120 ? 0.592 -5.770 4.426 1.00 75.19 120 HIS A C 1
ATOM 991 O O . HIS A 1 120 ? -0.067 -5.843 5.460 1.00 75.19 120 HIS A O 1
ATOM 997 N N . ASP A 1 121 ? 1.806 -6.308 4.318 1.00 75.44 121 ASP A N 1
ATOM 998 C CA . ASP A 1 121 ? 2.452 -7.097 5.376 1.00 75.44 121 ASP A CA 1
ATOM 999 C C . ASP A 1 121 ? 2.660 -6.269 6.659 1.00 75.44 121 ASP A C 1
ATOM 1001 O O . ASP A 1 121 ? 2.548 -6.780 7.780 1.00 75.44 121 ASP A O 1
ATOM 1005 N N . LYS A 1 122 ? 2.913 -4.959 6.525 1.00 77.69 122 LYS A N 1
ATOM 1006 C CA . LYS A 1 122 ? 2.941 -4.035 7.668 1.00 77.69 122 LYS A CA 1
ATOM 1007 C C . LYS A 1 122 ? 1.546 -3.818 8.244 1.00 77.69 122 LYS A C 1
ATOM 1009 O O . LYS A 1 122 ? 1.393 -3.882 9.463 1.00 77.69 122 LYS A O 1
ATOM 1014 N N . ILE A 1 123 ? 0.544 -3.572 7.400 1.00 84.69 123 ILE A N 1
ATOM 1015 C CA . ILE A 1 123 ? -0.847 -3.311 7.813 1.00 84.69 123 ILE A CA 1
ATOM 1016 C C . ILE A 1 123 ? -1.492 -4.548 8.453 1.00 84.69 123 ILE A C 1
ATOM 1018 O O . ILE A 1 123 ? -2.355 -4.408 9.319 1.00 84.69 123 ILE A O 1
ATOM 1022 N N . ASP A 1 124 ? -1.031 -5.753 8.120 1.00 86.44 124 ASP A N 1
ATOM 1023 C CA . ASP A 1 124 ? -1.457 -6.991 8.773 1.00 86.44 124 ASP A CA 1
ATOM 1024 C C . ASP A 1 124 ? -1.185 -6.981 10.287 1.00 86.44 124 ASP A C 1
ATOM 1026 O O . ASP A 1 124 ? -1.884 -7.657 11.052 1.00 86.44 124 ASP A O 1
ATOM 1030 N N . ARG A 1 125 ? -0.246 -6.147 10.759 1.00 89.81 125 ARG A N 1
ATOM 1031 C CA . ARG A 1 125 ? -0.063 -5.882 12.189 1.00 89.81 125 ARG A CA 1
ATOM 1032 C C . ARG A 1 125 ? -1.064 -4.828 12.675 1.00 89.81 125 ARG A C 1
ATOM 1034 O O . ARG A 1 125 ? -1.039 -3.691 12.191 1.00 89.81 125 ARG A O 1
ATOM 1041 N N . PRO A 1 126 ? -1.891 -5.144 13.689 1.00 93.12 126 PRO A N 1
ATOM 1042 C CA . PRO A 1 126 ? -2.934 -4.236 14.154 1.00 93.12 126 PRO A CA 1
ATOM 1043 C C . PRO A 1 126 ? -2.362 -2.911 14.670 1.00 93.12 126 PRO A C 1
ATOM 1045 O O . PRO A 1 126 ? -3.019 -1.881 14.552 1.00 93.12 126 PRO A O 1
ATOM 1048 N N . GLU A 1 127 ? -1.138 -2.904 15.206 1.00 93.38 127 GLU A N 1
ATOM 1049 C CA . GLU A 1 127 ? -0.471 -1.688 15.668 1.00 93.38 127 GLU A CA 1
ATOM 1050 C C . GLU A 1 127 ? -0.210 -0.698 14.526 1.00 93.38 127 GLU A C 1
ATOM 1052 O O . GLU A 1 127 ? -0.482 0.493 14.665 1.00 93.38 127 GLU A O 1
ATOM 1057 N N . HIS A 1 128 ? 0.279 -1.187 13.383 1.00 91.25 128 HIS A N 1
ATOM 1058 C CA . HIS A 1 128 ? 0.533 -0.348 12.212 1.00 91.25 128 HIS A CA 1
ATOM 1059 C C . HIS A 1 128 ? -0.770 0.069 11.534 1.00 91.25 128 HIS A C 1
ATOM 1061 O O . HIS A 1 128 ? -0.908 1.237 11.173 1.00 91.25 128 HIS A O 1
ATOM 1067 N N . ALA A 1 129 ? -1.743 -0.841 11.426 1.00 94.25 129 ALA A N 1
ATOM 1068 C CA . ALA A 1 129 ? -3.080 -0.510 10.943 1.00 94.25 129 ALA A CA 1
ATOM 1069 C C . ALA A 1 129 ? -3.735 0.600 11.779 1.00 94.25 129 ALA A C 1
ATOM 1071 O O . ALA A 1 129 ? -4.289 1.538 11.212 1.00 94.25 129 ALA A O 1
ATOM 1072 N N . ALA A 1 130 ? -3.633 0.544 13.111 1.00 95.31 130 ALA A N 1
ATOM 1073 C CA . ALA A 1 130 ? -4.168 1.583 13.986 1.00 95.31 130 ALA A CA 1
ATOM 1074 C C . ALA A 1 130 ? -3.543 2.954 13.691 1.00 95.31 130 ALA A C 1
ATOM 1076 O O . ALA A 1 130 ? -4.279 3.906 13.444 1.00 95.31 130 ALA A O 1
ATOM 1077 N N . THR A 1 131 ? -2.208 3.040 13.663 1.00 94.75 131 THR A N 1
ATOM 1078 C CA . THR A 1 131 ? -1.492 4.288 13.349 1.00 94.75 131 THR A CA 1
ATOM 1079 C C . THR A 1 131 ? -1.874 4.824 11.972 1.00 94.75 131 THR A C 1
ATOM 1081 O O . THR A 1 131 ? -2.175 6.010 11.835 1.00 94.75 131 THR A O 1
ATOM 1084 N N . LEU A 1 132 ? -1.907 3.950 10.960 1.00 93.19 132 LEU A N 1
ATOM 1085 C CA . LEU A 1 132 ? -2.268 4.311 9.593 1.00 93.19 132 LEU A CA 1
ATOM 1086 C C . LEU A 1 132 ? -3.665 4.939 9.538 1.00 93.19 132 LEU A C 1
ATOM 1088 O O . LEU A 1 132 ? -3.815 6.049 9.032 1.00 93.19 132 LEU A O 1
ATOM 1092 N N . VAL A 1 133 ? -4.674 4.261 10.098 1.00 95.75 133 VAL A N 1
ATOM 1093 C CA . VAL A 1 133 ? -6.062 4.748 10.104 1.00 95.75 133 VAL A CA 1
ATOM 1094 C C . VAL A 1 133 ? -6.154 6.101 10.795 1.00 95.75 133 VAL A C 1
ATOM 1096 O O . VAL A 1 133 ? -6.786 7.014 10.271 1.00 95.75 133 VAL A O 1
ATOM 1099 N N . THR A 1 134 ? -5.516 6.263 11.957 1.00 95.81 134 THR A N 1
ATOM 1100 C CA . THR A 1 134 ? -5.639 7.507 12.724 1.00 95.81 134 THR A CA 1
ATOM 1101 C C . THR A 1 134 ? -4.934 8.699 12.092 1.00 95.81 134 THR A C 1
ATOM 1103 O O . THR A 1 134 ? -5.369 9.827 12.329 1.00 95.81 134 THR A O 1
ATOM 1106 N N . ASN A 1 135 ? -3.885 8.456 11.302 1.00 94.06 135 ASN A N 1
ATOM 1107 C CA . ASN A 1 135 ? -3.172 9.497 10.565 1.00 94.06 135 ASN A CA 1
ATOM 1108 C C . ASN A 1 135 ? -3.926 9.878 9.286 1.00 94.06 135 ASN A C 1
ATOM 1110 O O . ASN A 1 135 ? -4.116 11.055 9.015 1.00 94.06 135 ASN A O 1
ATOM 1114 N N . LEU A 1 136 ? -4.432 8.894 8.537 1.00 93.94 136 LEU A N 1
ATOM 1115 C CA . LEU A 1 136 ? -5.224 9.148 7.328 1.00 93.94 136 LEU A CA 1
ATOM 1116 C C . LEU A 1 136 ? -6.603 9.756 7.619 1.00 93.94 136 LEU A C 1
ATOM 1118 O O . LEU A 1 136 ? -7.209 10.356 6.737 1.00 93.94 136 LEU A O 1
ATOM 1122 N N . MET A 1 137 ? -7.109 9.603 8.843 1.00 94.81 137 MET A N 1
ATOM 1123 C CA . MET A 1 137 ? -8.347 10.218 9.329 1.00 94.81 137 MET A CA 1
ATOM 1124 C C . MET A 1 137 ? -8.063 11.360 10.319 1.00 94.81 137 MET A C 1
ATOM 1126 O O . MET A 1 137 ? -8.754 11.488 11.331 1.00 94.81 137 MET A O 1
ATOM 1130 N N . GLU A 1 138 ? -7.031 12.175 10.078 1.00 91.94 138 GLU A N 1
ATOM 1131 C CA . GLU A 1 138 ? -6.690 13.301 10.963 1.00 91.94 138 GLU A CA 1
ATOM 1132 C C . GLU A 1 138 ? -7.818 14.340 11.084 1.00 91.94 138 GLU A C 1
ATOM 1134 O O . GLU A 1 138 ? -8.087 14.822 12.183 1.00 91.94 138 GLU A O 1
ATOM 1139 N N . ASP A 1 139 ? -8.560 14.575 9.997 1.00 91.94 139 ASP A N 1
ATOM 1140 C CA . ASP A 1 139 ? -9.689 15.518 9.934 1.00 91.94 139 ASP A CA 1
ATOM 1141 C C . ASP A 1 139 ? -11.011 14.964 10.503 1.00 91.94 139 ASP A C 1
ATOM 1143 O O . ASP A 1 139 ? -12.053 15.623 10.455 1.00 91.94 139 ASP A O 1
ATOM 1147 N N . VAL A 1 140 ? -11.012 13.726 11.003 1.00 94.88 140 VAL A N 1
ATOM 1148 C CA . VAL A 1 140 ? -12.186 13.078 11.603 1.00 94.88 140 VAL A CA 1
ATOM 1149 C C . VAL A 1 140 ? -12.067 13.142 13.124 1.00 94.88 140 VAL A C 1
ATOM 1151 O O . VAL A 1 140 ? -10.977 12.973 13.680 1.00 94.88 140 VAL A O 1
ATOM 1154 N N . GLU A 1 141 ? -13.185 13.376 13.819 1.00 95.19 141 GLU A N 1
ATOM 1155 C CA . GLU A 1 141 ? -13.163 13.490 15.276 1.00 95.19 141 GLU A CA 1
ATOM 1156 C C . GLU A 1 141 ? -12.699 12.179 15.930 1.00 95.19 141 GLU A C 1
ATOM 1158 O O . GLU A 1 141 ? -13.164 11.089 15.587 1.00 95.19 141 GLU A O 1
ATOM 1163 N N . ASP A 1 142 ? -11.854 12.271 16.962 1.00 94.94 142 ASP A N 1
ATOM 1164 C CA . ASP A 1 142 ? -11.326 11.103 17.684 1.00 94.94 142 ASP A CA 1
ATOM 1165 C C . ASP A 1 142 ? -12.428 10.163 18.180 1.00 94.94 142 ASP A C 1
ATOM 1167 O O . ASP A 1 142 ? -12.234 8.952 18.271 1.00 94.94 142 ASP A O 1
ATOM 1171 N N . ARG A 1 143 ? -13.599 10.713 18.519 1.00 96.38 143 ARG A N 1
ATOM 1172 C CA . ARG A 1 143 ? -14.760 9.935 18.959 1.00 96.38 143 ARG A CA 1
ATOM 1173 C C . ARG A 1 143 ? -15.345 9.081 17.837 1.00 96.38 143 ARG A C 1
ATOM 1175 O O . ARG A 1 143 ? -15.733 7.944 18.097 1.00 96.38 143 ARG A O 1
ATOM 1182 N N . GLU A 1 144 ? -15.409 9.617 16.626 1.00 96.81 144 GLU A N 1
ATOM 1183 C CA . GLU A 1 144 ? -15.895 8.913 15.441 1.00 96.81 144 GLU A CA 1
ATOM 1184 C C . GLU A 1 144 ? -14.919 7.793 15.051 1.00 96.81 144 GLU A C 1
ATOM 1186 O O . GLU A 1 144 ? -15.325 6.636 14.918 1.00 96.81 144 GLU A O 1
ATOM 1191 N N . VAL A 1 145 ? -13.616 8.097 14.991 1.00 96.56 145 VAL A N 1
ATOM 1192 C CA . VAL A 1 145 ? -12.571 7.096 14.703 1.00 96.56 145 VAL A CA 1
ATOM 1193 C C . VAL A 1 145 ? -12.514 6.021 15.796 1.00 96.56 145 VAL A C 1
ATOM 1195 O O . VAL A 1 145 ? -12.377 4.832 15.500 1.00 96.56 145 VAL A O 1
ATOM 1198 N N . ALA A 1 146 ? -12.691 6.401 17.068 1.00 96.38 146 ALA A N 1
ATOM 1199 C CA . ALA A 1 146 ? -12.770 5.450 18.177 1.00 96.38 146 ALA A CA 1
ATOM 1200 C C . ALA A 1 146 ? -13.959 4.493 18.042 1.00 96.38 146 ALA A C 1
ATOM 1202 O O . ALA A 1 146 ? -13.815 3.311 18.353 1.00 96.38 146 ALA A O 1
ATOM 1203 N N . GLY A 1 147 ? -15.107 4.990 17.570 1.00 96.25 147 GLY A N 1
ATOM 1204 C CA . GLY A 1 147 ? -16.275 4.167 17.263 1.00 96.25 147 GLY A CA 1
ATOM 1205 C C . GLY A 1 147 ? -15.982 3.156 16.157 1.00 96.25 147 GLY A C 1
ATOM 1206 O O . GLY A 1 147 ? -16.260 1.972 16.324 1.00 96.25 147 GLY A O 1
ATOM 1207 N N . LEU A 1 148 ? -15.342 3.598 15.072 1.00 96.25 148 LEU A N 1
ATOM 1208 C CA . LEU A 1 148 ? -14.971 2.735 13.950 1.00 96.25 148 LEU A CA 1
ATOM 1209 C C . LEU A 1 148 ? -14.017 1.604 14.380 1.00 96.25 148 LEU A C 1
ATOM 1211 O O . LEU A 1 148 ? -14.268 0.438 14.072 1.00 96.25 148 LEU A O 1
ATOM 1215 N N . LEU A 1 149 ? -12.968 1.929 15.142 1.00 95.94 149 LEU A N 1
ATOM 1216 C CA . LEU A 1 149 ? -11.962 0.972 15.623 1.00 95.94 149 LEU A CA 1
ATOM 1217 C C . LEU A 1 149 ? -12.363 0.220 16.912 1.00 95.94 149 LEU A C 1
ATOM 1219 O O . LEU A 1 149 ? -11.577 -0.578 17.418 1.00 95.94 149 LEU A O 1
ATOM 1223 N N . GLU A 1 150 ? -13.554 0.474 17.469 1.00 95.38 150 GLU A N 1
ATOM 1224 C CA . GLU A 1 150 ? -14.044 -0.082 18.749 1.00 95.38 150 GLU A CA 1
ATOM 1225 C C . GLU A 1 150 ? -13.094 0.105 19.948 1.00 95.38 150 GLU A C 1
ATOM 1227 O O . GLU A 1 150 ? -12.970 -0.735 20.858 1.00 95.38 150 GLU A O 1
ATOM 1232 N N . THR A 1 151 ? -12.447 1.263 19.973 1.00 95.12 151 THR A N 1
ATOM 1233 C CA . THR A 1 151 ? -11.495 1.671 21.004 1.00 95.12 151 THR A CA 1
ATOM 1234 C C . THR A 1 151 ? -11.999 2.914 21.744 1.00 95.12 151 THR A C 1
ATOM 1236 O O . THR A 1 151 ? -13.193 3.207 21.760 1.00 95.12 151 THR A O 1
ATOM 1239 N N . THR A 1 152 ? -11.115 3.625 22.440 1.00 95.81 152 THR A N 1
ATOM 1240 C CA . THR A 1 152 ? -11.455 4.866 23.152 1.00 95.81 152 THR A CA 1
ATOM 1241 C C . THR A 1 152 ? -10.791 6.072 22.487 1.00 95.81 152 THR A C 1
ATOM 1243 O O . THR A 1 152 ? -9.691 5.915 21.955 1.00 95.81 152 THR A O 1
ATOM 1246 N N . PRO A 1 153 ? -11.364 7.289 22.587 1.00 96.31 153 PRO A N 1
ATOM 1247 C CA . PRO A 1 153 ? -10.727 8.503 22.059 1.00 96.31 153 PRO A CA 1
ATOM 1248 C C . PRO A 1 153 ? -9.307 8.712 22.604 1.00 96.31 153 PRO A C 1
ATOM 1250 O O . PRO A 1 153 ? -8.396 9.093 21.880 1.00 96.31 153 PRO A O 1
ATOM 1253 N N . LYS A 1 154 ? -9.075 8.346 23.874 1.00 95.38 154 LYS A N 1
ATOM 1254 C CA . LYS A 1 154 ? -7.739 8.374 24.487 1.00 95.38 154 LYS A CA 1
ATOM 1255 C C . LYS A 1 154 ? -6.733 7.486 23.748 1.00 95.38 154 LYS A C 1
ATOM 1257 O O . LYS A 1 154 ? -5.568 7.848 23.656 1.00 95.38 154 LYS A O 1
ATOM 1262 N N . MET A 1 155 ? -7.155 6.317 23.267 1.00 95.44 155 MET A N 1
ATOM 1263 C CA . MET A 1 155 ? -6.283 5.431 22.492 1.00 95.44 155 MET A CA 1
ATOM 1264 C C . MET A 1 155 ? -6.031 5.979 21.088 1.00 95.44 155 MET A C 1
ATOM 1266 O O . MET A 1 155 ? -4.899 5.890 20.636 1.00 95.44 155 MET A O 1
ATOM 1270 N N . ILE A 1 156 ? -7.027 6.605 20.449 1.00 96.06 156 ILE A N 1
ATOM 1271 C CA . ILE A 1 156 ? -6.851 7.281 19.152 1.00 96.06 156 ILE A CA 1
ATOM 1272 C C . ILE A 1 156 ? -5.757 8.349 19.231 1.00 96.06 156 ILE A C 1
ATOM 1274 O O . ILE A 1 156 ? -4.838 8.337 18.417 1.00 96.06 156 ILE A O 1
ATOM 1278 N N . ALA A 1 157 ? -5.782 9.194 20.266 1.00 93.44 157 ALA A N 1
ATOM 1279 C CA . ALA A 1 157 ? -4.733 10.188 20.488 1.00 93.44 157 ALA A CA 1
ATOM 1280 C C . ALA A 1 157 ? -3.330 9.557 20.618 1.00 93.44 157 ALA A C 1
ATOM 1282 O O . ALA A 1 157 ? -2.364 10.087 20.075 1.00 93.44 157 ALA A O 1
ATOM 1283 N N . ARG A 1 158 ? -3.216 8.397 21.286 1.00 94.38 158 ARG A N 1
ATOM 1284 C CA . ARG A 1 158 ? -1.944 7.657 21.398 1.00 94.38 158 ARG A CA 1
ATOM 1285 C C . ARG A 1 158 ? -1.507 7.026 20.081 1.00 94.38 158 ARG A C 1
ATOM 1287 O O . ARG A 1 158 ? -0.315 6.968 19.805 1.00 94.38 158 ARG A O 1
ATOM 1294 N N . TYR A 1 159 ? -2.452 6.552 19.273 1.00 94.94 159 TYR A N 1
ATOM 1295 C CA . TYR A 1 159 ? -2.157 6.010 17.948 1.00 94.94 159 TYR A CA 1
ATOM 1296 C C . TYR A 1 159 ? -1.590 7.086 17.020 1.00 94.94 159 TYR A C 1
ATOM 1298 O O . TYR A 1 159 ? -0.546 6.860 16.413 1.00 94.94 159 TYR A O 1
ATOM 1306 N N . ARG A 1 160 ? -2.177 8.292 17.023 1.00 92.06 160 ARG A N 1
ATOM 1307 C CA . ARG A 1 160 ? -1.651 9.451 16.277 1.00 92.06 160 ARG A CA 1
ATOM 1308 C C . ARG A 1 160 ? -0.245 9.858 16.712 1.00 92.06 160 ARG A C 1
ATOM 1310 O O . ARG A 1 160 ? 0.571 10.237 15.882 1.00 92.06 160 ARG A O 1
ATOM 1317 N N . SER A 1 161 ? 0.069 9.755 18.004 1.00 89.56 161 SER A N 1
ATOM 1318 C CA . SER A 1 161 ? 1.413 10.053 18.515 1.00 89.56 161 SER A CA 1
ATOM 1319 C C . SER A 1 161 ? 2.412 8.899 18.344 1.00 89.56 161 SER A C 1
ATOM 1321 O O . SER A 1 161 ? 3.526 8.984 18.856 1.00 89.56 161 SER A O 1
ATOM 1323 N N . GLY A 1 162 ? 2.025 7.803 17.679 1.00 86.38 162 GLY A N 1
ATOM 1324 C CA . GLY A 1 162 ? 2.865 6.618 17.484 1.00 86.38 162 GLY A CA 1
ATOM 1325 C C . GLY A 1 162 ? 3.084 5.774 18.746 1.00 86.38 162 GLY A C 1
ATOM 1326 O O . GLY A 1 162 ? 3.844 4.808 18.719 1.00 86.38 162 GLY A O 1
ATOM 1327 N N . GLU A 1 163 ? 2.407 6.084 19.854 1.00 90.81 163 GLU A N 1
ATOM 1328 C CA . GLU A 1 163 ? 2.492 5.340 21.114 1.00 90.81 163 GLU A CA 1
ATOM 1329 C C . GLU A 1 163 ? 1.574 4.107 21.110 1.00 90.81 163 GLU A C 1
ATOM 1331 O O . GLU A 1 163 ? 0.678 3.948 21.952 1.00 90.81 163 GLU A O 1
ATOM 1336 N N . VAL A 1 164 ? 1.788 3.211 20.148 1.00 88.56 164 VAL A N 1
ATOM 1337 C CA . VAL A 1 164 ? 0.959 2.014 19.979 1.00 88.56 164 VAL A CA 1
ATOM 1338 C C . VAL A 1 164 ? 1.592 0.831 20.697 1.00 88.56 164 VAL A C 1
ATOM 1340 O O . VAL A 1 164 ? 2.571 0.244 20.248 1.00 88.56 164 VAL A O 1
ATOM 1343 N N . GLY A 1 165 ? 1.031 0.489 21.856 1.00 87.38 165 GLY A N 1
ATOM 1344 C CA . GLY A 1 165 ? 1.322 -0.781 22.519 1.00 87.38 165 GLY A CA 1
ATOM 1345 C C . GLY A 1 165 ? 0.567 -1.945 21.874 1.00 87.38 165 GLY A C 1
ATOM 1346 O O . GLY A 1 165 ? -0.301 -1.740 21.029 1.00 87.38 165 GLY A O 1
ATOM 1347 N N . GLN A 1 166 ? 0.843 -3.164 22.343 1.00 89.31 166 GLN A N 1
ATOM 1348 C CA . GLN A 1 166 ? 0.173 -4.377 21.869 1.00 89.31 166 GLN A CA 1
ATOM 1349 C C . GLN A 1 166 ? -1.360 -4.244 21.913 1.00 89.31 166 GLN A C 1
ATOM 1351 O O . GLN A 1 166 ? -1.947 -4.027 22.982 1.00 89.31 166 GLN A O 1
ATOM 1356 N N . ILE A 1 167 ? -2.015 -4.442 20.769 1.00 92.19 167 ILE A N 1
ATOM 1357 C CA . ILE A 1 167 ? -3.474 -4.355 20.662 1.00 92.19 167 ILE A CA 1
ATOM 1358 C C . ILE A 1 167 ? -4.100 -5.713 20.983 1.00 92.19 167 ILE A C 1
ATOM 1360 O O . ILE A 1 167 ? -4.012 -6.667 20.218 1.00 92.19 167 ILE A O 1
ATOM 1364 N N . ARG A 1 168 ? -4.768 -5.800 22.139 1.00 90.06 168 ARG A N 1
ATOM 1365 C CA . ARG A 1 168 ? -5.424 -7.040 22.602 1.00 90.06 168 ARG A CA 1
ATOM 1366 C C . ARG A 1 168 ? -6.909 -7.122 22.268 1.00 90.06 168 ARG A C 1
ATOM 1368 O O . ARG A 1 168 ? -7.456 -8.217 22.211 1.00 90.06 168 ARG A O 1
ATOM 1375 N N . LYS A 1 169 ? -7.572 -5.977 22.099 1.00 91.75 169 LYS A N 1
ATOM 1376 C CA . LYS A 1 169 ? -9.010 -5.907 21.829 1.00 91.75 169 LYS A CA 1
ATOM 1377 C C . LYS A 1 169 ? -9.227 -5.729 20.330 1.00 91.75 169 LYS A C 1
ATOM 1379 O O . LYS A 1 169 ? -8.709 -4.779 19.758 1.00 91.75 169 LYS A O 1
ATOM 1384 N N . ASN A 1 170 ? -9.994 -6.641 19.738 1.00 92.50 170 ASN A N 1
ATOM 1385 C CA . ASN A 1 170 ? -10.432 -6.623 18.340 1.00 92.50 170 ASN A CA 1
ATOM 1386 C C . ASN A 1 170 ? -9.302 -6.383 17.309 1.00 92.50 170 ASN A C 1
ATOM 1388 O O . ASN A 1 170 ? -9.485 -5.584 16.392 1.00 92.50 170 ASN A O 1
ATOM 1392 N N . PRO A 1 171 ? -8.145 -7.076 17.406 1.00 94.88 171 PRO A N 1
ATOM 1393 C CA . PRO A 1 171 ? -7.022 -6.854 16.490 1.00 94.88 171 PRO A CA 1
ATOM 1394 C C . PRO A 1 171 ? -7.410 -7.089 15.024 1.00 94.88 171 PRO A C 1
ATOM 1396 O O . PRO A 1 171 ? -7.089 -6.271 14.173 1.00 94.88 171 PRO A O 1
ATOM 1399 N N . THR A 1 172 ? -8.195 -8.132 14.735 1.00 94.69 172 THR A N 1
ATOM 1400 C CA . THR A 1 172 ? -8.656 -8.452 13.373 1.00 94.69 172 THR A CA 1
ATOM 1401 C C . THR A 1 172 ? -9.498 -7.335 12.757 1.00 94.69 172 THR A C 1
ATOM 1403 O O . THR A 1 172 ? -9.342 -7.029 11.578 1.00 94.69 172 THR A O 1
ATOM 1406 N N . ARG A 1 173 ? -10.362 -6.692 13.555 1.00 96.44 173 ARG A N 1
ATOM 1407 C CA . ARG A 1 173 ? -11.164 -5.543 13.118 1.00 96.44 173 ARG A CA 1
ATOM 1408 C C . ARG A 1 173 ? -10.261 -4.380 12.721 1.00 96.44 173 ARG A C 1
ATOM 1410 O O . ARG A 1 173 ? -10.432 -3.813 11.649 1.00 96.44 173 ARG A O 1
ATOM 1417 N N . ILE A 1 174 ? -9.307 -4.038 13.587 1.00 96.38 174 ILE A N 1
ATOM 1418 C CA . ILE A 1 174 ? -8.389 -2.916 13.366 1.00 96.38 174 ILE A CA 1
ATOM 1419 C C . ILE A 1 174 ? -7.538 -3.164 12.121 1.00 96.38 174 ILE A C 1
ATOM 1421 O O . ILE A 1 174 ? -7.460 -2.284 11.268 1.00 96.38 174 ILE A O 1
ATOM 1425 N N . THR A 1 175 ? -6.984 -4.369 11.971 1.00 95.75 175 THR A N 1
ATOM 1426 C CA . THR A 1 175 ? -6.251 -4.778 10.767 1.00 95.75 175 THR A CA 1
ATOM 1427 C C . THR A 1 175 ? -7.112 -4.637 9.510 1.00 95.75 175 THR A C 1
ATOM 1429 O O . THR A 1 175 ? -6.682 -3.996 8.555 1.00 95.75 175 THR A O 1
ATOM 1432 N N . LEU A 1 176 ? -8.343 -5.164 9.505 1.00 95.94 176 LEU A N 1
ATOM 1433 C CA . LEU A 1 176 ? -9.234 -5.061 8.345 1.00 95.94 176 LEU A CA 1
ATOM 1434 C C . LEU A 1 176 ? -9.561 -3.605 7.995 1.00 95.94 176 LEU A C 1
ATOM 1436 O O . LEU A 1 176 ? -9.520 -3.232 6.827 1.00 95.94 176 LEU A O 1
ATOM 1440 N N . ILE A 1 177 ? -9.868 -2.769 8.988 1.00 96.94 177 ILE A N 1
ATOM 1441 C CA . ILE A 1 177 ? -10.142 -1.347 8.753 1.00 96.94 177 ILE A CA 1
ATOM 1442 C C . ILE A 1 177 ? -8.900 -0.657 8.184 1.00 96.94 177 ILE A C 1
ATOM 1444 O O . ILE A 1 177 ? -9.031 0.102 7.230 1.00 96.94 177 ILE A O 1
ATOM 1448 N N . GLY A 1 178 ? -7.703 -0.964 8.693 1.00 95.75 178 GLY A N 1
ATOM 1449 C CA . GLY A 1 178 ? -6.444 -0.470 8.131 1.00 95.75 178 GLY A CA 1
ATOM 1450 C C . GLY A 1 178 ? -6.254 -0.854 6.666 1.00 95.75 178 GLY A C 1
ATOM 1451 O O . GLY A 1 178 ? -5.939 0.008 5.850 1.00 95.75 178 GLY A O 1
ATOM 1452 N N . GLN A 1 179 ? -6.520 -2.114 6.316 1.00 93.44 179 GLN A N 1
ATOM 1453 C CA . GLN A 1 179 ? -6.461 -2.592 4.930 1.00 93.44 179 GLN A CA 1
ATOM 1454 C C . GLN A 1 179 ? -7.468 -1.859 4.032 1.00 93.44 179 GLN A C 1
ATOM 1456 O O . GLN A 1 179 ? -7.113 -1.426 2.940 1.00 93.44 179 GLN A O 1
ATOM 1461 N N . LEU A 1 180 ? -8.709 -1.677 4.494 1.00 94.94 180 LEU A N 1
ATOM 1462 C CA . LEU A 1 180 ? -9.747 -0.976 3.732 1.00 94.94 180 LEU A CA 1
ATOM 1463 C C . LEU A 1 180 ? -9.399 0.501 3.529 1.00 94.94 180 LEU A C 1
ATOM 1465 O O . LEU A 1 180 ? -9.487 1.003 2.413 1.00 94.94 180 LEU A O 1
ATOM 1469 N N . VAL A 1 181 ? -8.954 1.190 4.581 1.00 94.75 181 VAL A N 1
ATOM 1470 C CA . VAL A 1 181 ? -8.534 2.596 4.502 1.00 94.75 181 VAL A CA 1
ATOM 1471 C C . VAL A 1 181 ? -7.348 2.759 3.550 1.00 94.75 181 VAL A C 1
ATOM 1473 O O . VAL A 1 181 ? -7.353 3.680 2.736 1.00 94.75 181 VAL A O 1
ATOM 1476 N N . TYR A 1 182 ? -6.377 1.841 3.578 1.00 91.75 182 TYR A N 1
ATOM 1477 C CA . TYR A 1 182 ? -5.243 1.864 2.652 1.00 91.75 182 TYR A CA 1
ATOM 1478 C C . TYR A 1 182 ? -5.667 1.771 1.179 1.00 91.75 182 TYR A C 1
ATOM 1480 O O . TYR A 1 182 ? -5.078 2.434 0.327 1.00 91.75 182 TYR A O 1
ATOM 1488 N N . GLU A 1 183 ? -6.687 0.973 0.858 1.00 89.56 183 GLU A N 1
ATOM 1489 C CA . GLU A 1 183 ? -7.208 0.875 -0.514 1.00 89.56 183 GLU A CA 1
ATOM 1490 C C . GLU A 1 183 ? -7.966 2.156 -0.919 1.00 89.56 183 GLU A C 1
ATOM 1492 O O . GLU A 1 183 ? -7.817 2.646 -2.044 1.00 89.56 183 GLU A O 1
ATOM 1497 N N . LEU A 1 184 ? -8.742 2.733 0.008 1.00 92.06 184 LEU A N 1
ATOM 1498 C CA . LEU A 1 184 ? -9.608 3.890 -0.245 1.00 92.06 184 LEU A CA 1
ATOM 1499 C C . LEU A 1 184 ? -8.852 5.226 -0.340 1.00 92.06 184 LEU A C 1
ATOM 1501 O O . LEU A 1 184 ? -9.308 6.109 -1.073 1.00 92.06 184 LEU A O 1
ATOM 1505 N N . GLN A 1 185 ? -7.707 5.375 0.341 1.00 90.81 185 GLN A N 1
ATOM 1506 C CA . GLN A 1 185 ? -6.982 6.654 0.494 1.00 90.81 185 GLN A CA 1
ATOM 1507 C C . GLN A 1 185 ? -6.610 7.342 -0.826 1.00 90.81 185 GLN A C 1
ATOM 1509 O O . GLN A 1 185 ? -6.482 8.559 -0.881 1.00 90.81 185 GLN A O 1
ATOM 1514 N N . TYR A 1 186 ? -6.469 6.575 -1.907 1.00 85.88 186 TYR A N 1
ATOM 1515 C CA . TYR A 1 186 ? -6.120 7.105 -3.227 1.00 85.88 186 TYR A CA 1
ATOM 1516 C C . TYR A 1 186 ? -7.328 7.604 -4.032 1.00 85.88 186 TYR A C 1
ATOM 1518 O O . TYR A 1 186 ? -7.160 8.136 -5.123 1.00 85.88 186 TYR A O 1
ATOM 1526 N N . SER A 1 187 ? -8.546 7.392 -3.533 1.00 86.75 187 SER A N 1
ATOM 1527 C CA . SER A 1 187 ? -9.799 7.697 -4.241 1.00 86.75 187 SER A CA 1
ATOM 1528 C C . SER A 1 187 ? -10.755 8.584 -3.446 1.00 86.75 187 SER A C 1
ATOM 1530 O O . SER A 1 187 ? -11.741 9.073 -3.992 1.00 86.75 187 SER A O 1
ATOM 1532 N N . MET A 1 188 ? -10.491 8.787 -2.154 1.00 90.19 188 MET A N 1
ATOM 1533 C CA . MET A 1 188 ? -11.389 9.489 -1.245 1.00 90.19 188 MET A CA 1
ATOM 1534 C C . MET A 1 188 ? -10.609 10.390 -0.298 1.00 90.19 188 MET A C 1
ATOM 1536 O O . MET A 1 188 ? -9.500 10.076 0.122 1.00 90.19 188 MET A O 1
ATOM 1540 N N . THR A 1 189 ? -11.238 11.496 0.094 1.00 93.31 189 THR A N 1
ATOM 1541 C CA . THR A 1 189 ? -10.741 12.343 1.183 1.00 93.31 189 THR A CA 1
ATOM 1542 C C . THR A 1 189 ? -10.849 11.613 2.529 1.00 93.31 189 THR A C 1
ATOM 1544 O O . THR A 1 189 ? -11.655 10.682 2.647 1.00 93.31 189 THR A O 1
ATOM 1547 N N . PRO A 1 190 ? -10.135 12.057 3.581 1.00 93.56 190 PRO A N 1
ATOM 1548 C CA . PRO A 1 190 ? -10.267 11.511 4.936 1.00 93.56 190 PRO A CA 1
ATOM 1549 C C . PRO A 1 190 ? -11.721 11.353 5.405 1.00 93.56 190 PRO A C 1
ATOM 1551 O O . PRO A 1 190 ? -12.137 10.283 5.858 1.00 93.56 190 PRO A O 1
ATOM 1554 N N . ARG A 1 191 ? -12.540 12.398 5.216 1.00 93.88 191 ARG A N 1
ATOM 1555 C CA . ARG A 1 191 ? -13.968 12.359 5.562 1.00 93.88 191 ARG A CA 1
ATOM 1556 C C . ARG A 1 191 ? -14.752 11.394 4.671 1.00 93.88 191 ARG A C 1
ATOM 1558 O O . ARG A 1 191 ? -15.623 10.693 5.177 1.00 93.88 191 ARG A O 1
ATOM 1565 N N . GLY A 1 192 ? -14.440 11.338 3.375 1.00 94.38 192 GLY A N 1
ATOM 1566 C CA . GLY A 1 192 ? -15.049 10.392 2.437 1.00 94.38 192 GLY A CA 1
ATOM 1567 C C . GLY A 1 192 ? -14.790 8.935 2.828 1.00 94.38 192 GLY A C 1
ATOM 1568 O O . GLY A 1 192 ? -15.732 8.148 2.880 1.00 94.38 192 GLY A O 1
ATOM 1569 N N . MET A 1 193 ? -13.551 8.602 3.206 1.00 95.25 193 MET A N 1
ATOM 1570 C CA . MET A 1 193 ? -13.191 7.270 3.707 1.00 95.25 193 MET A CA 1
ATOM 1571 C C . MET A 1 193 ? -13.982 6.896 4.959 1.00 95.25 193 MET A C 1
ATOM 1573 O O . MET A 1 193 ? -14.462 5.773 5.069 1.00 95.25 193 MET A O 1
ATOM 1577 N N . PHE A 1 194 ? -14.143 7.826 5.905 1.00 96.19 194 PHE A N 1
ATOM 1578 C CA . PHE A 1 194 ? -14.948 7.571 7.100 1.00 96.1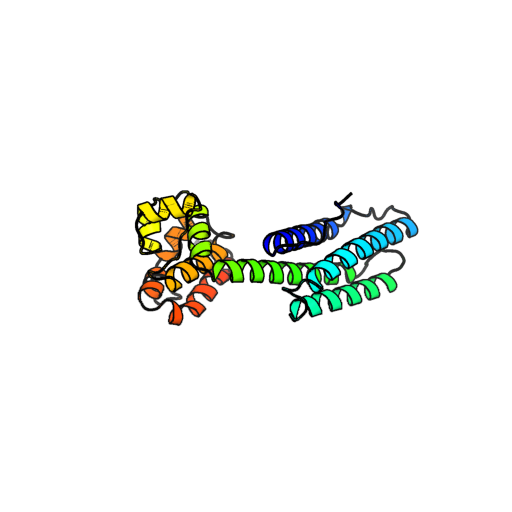9 194 PHE A CA 1
ATOM 1579 C C . PHE A 1 194 ? -16.423 7.320 6.751 1.00 96.19 194 PHE A C 1
ATOM 1581 O O . PHE A 1 194 ? -17.000 6.329 7.199 1.00 96.19 194 PHE A O 1
ATOM 1588 N N . LEU A 1 195 ? -17.016 8.177 5.911 1.00 95.50 195 LEU A N 1
ATOM 1589 C CA . LEU A 1 195 ? -18.413 8.050 5.484 1.00 95.50 195 LEU A CA 1
ATOM 1590 C C . LEU A 1 195 ? -18.676 6.766 4.690 1.00 95.50 195 LEU A C 1
ATOM 1592 O O . LEU A 1 195 ? -19.770 6.216 4.785 1.00 95.50 195 LEU A O 1
ATOM 1596 N N . TRP A 1 196 ? -17.682 6.252 3.961 1.00 96.06 196 TRP A N 1
ATOM 1597 C CA . TRP A 1 196 ? -17.787 4.984 3.239 1.00 96.06 196 TRP A CA 1
ATOM 1598 C C . TRP A 1 196 ? -18.195 3.823 4.157 1.00 96.06 196 TRP A C 1
ATOM 1600 O O . TRP A 1 196 ? -19.020 3.001 3.766 1.00 96.06 196 TRP A O 1
ATOM 1610 N N . PHE A 1 197 ? -17.710 3.786 5.405 1.00 97.12 197 PHE A N 1
ATOM 1611 C CA . PHE A 1 197 ? -18.075 2.731 6.360 1.00 97.12 197 PHE A CA 1
ATOM 1612 C C . PHE A 1 197 ? -19.547 2.767 6.788 1.00 97.12 197 PHE A C 1
ATOM 1614 O O . PHE A 1 197 ? -20.087 1.734 7.191 1.00 97.12 197 PHE A O 1
ATOM 1621 N N . ASP A 1 198 ? -20.183 3.934 6.696 1.00 95.75 198 ASP A N 1
ATOM 1622 C CA . ASP A 1 198 ? -21.564 4.175 7.120 1.00 95.75 198 ASP A CA 1
ATOM 1623 C C . ASP A 1 198 ? -22.549 4.281 5.952 1.00 95.75 198 ASP A C 1
ATOM 1625 O O . ASP A 1 198 ? -23.758 4.350 6.175 1.00 95.75 198 ASP A O 1
ATOM 1629 N N . ALA A 1 199 ? -22.062 4.250 4.712 1.00 93.69 199 ALA A N 1
ATOM 1630 C CA . ALA A 1 199 ? -22.898 4.291 3.523 1.00 93.69 199 ALA A CA 1
ATOM 1631 C C . ALA A 1 199 ? -23.552 2.916 3.265 1.00 93.69 199 ALA A C 1
ATOM 1633 O O . ALA A 1 199 ? -22.839 1.919 3.127 1.00 93.69 199 ALA A O 1
ATOM 1634 N N . PRO A 1 200 ? -24.892 2.828 3.177 1.00 92.81 200 PRO A N 1
ATOM 1635 C CA . PRO A 1 200 ? -25.577 1.636 2.683 1.00 92.81 200 PRO A CA 1
ATOM 1636 C C . PRO A 1 200 ? -25.225 1.387 1.215 1.00 92.81 200 PRO A C 1
ATOM 1638 O O . PRO A 1 200 ? -25.208 2.329 0.423 1.00 92.81 200 PRO A O 1
ATOM 1641 N N . MET A 1 201 ? -24.957 0.134 0.841 1.00 91.31 201 MET A N 1
ATOM 1642 C CA . MET A 1 201 ? -24.534 -0.201 -0.523 1.00 91.31 201 MET A CA 1
ATOM 1643 C C . MET A 1 201 ? -25.387 -1.319 -1.111 1.00 91.31 201 MET A C 1
ATOM 1645 O O . MET A 1 201 ? -25.563 -2.368 -0.490 1.00 91.31 201 MET A O 1
ATOM 1649 N N . ASP A 1 202 ? -25.857 -1.136 -2.345 1.00 89.25 202 ASP A N 1
ATOM 1650 C CA . ASP A 1 202 ? -26.639 -2.151 -3.067 1.00 89.25 202 ASP A CA 1
ATOM 1651 C C . ASP A 1 202 ? -25.850 -3.456 -3.238 1.00 89.25 202 ASP A C 1
ATOM 1653 O O . ASP A 1 202 ? -26.392 -4.545 -3.054 1.00 89.25 202 ASP A O 1
ATOM 1657 N N . ALA A 1 203 ? -24.536 -3.349 -3.471 1.00 87.56 203 ALA A N 1
ATOM 1658 C CA . ALA A 1 203 ? -23.614 -4.486 -3.531 1.00 87.56 203 ALA A CA 1
ATOM 1659 C C . ALA A 1 203 ? -23.559 -5.302 -2.223 1.00 87.56 203 ALA A C 1
ATOM 1661 O O . ALA A 1 203 ? -23.167 -6.467 -2.237 1.00 87.56 203 ALA A O 1
ATOM 1662 N N . LEU A 1 204 ? -23.967 -4.704 -1.100 1.00 91.00 204 LEU A N 1
ATOM 1663 C CA . LEU A 1 204 ? -24.056 -5.326 0.221 1.00 91.00 204 LEU A CA 1
ATOM 1664 C C . LEU A 1 204 ? -25.520 -5.521 0.657 1.00 91.00 204 LEU A C 1
ATOM 1666 O O . LEU A 1 204 ? -25.806 -5.593 1.852 1.00 91.00 204 LEU A O 1
ATOM 1670 N N . ALA A 1 205 ? -26.456 -5.579 -0.297 1.00 90.69 205 ALA A N 1
ATOM 1671 C CA . ALA A 1 205 ? -27.894 -5.708 -0.056 1.00 90.69 205 ALA A CA 1
ATOM 1672 C C . ALA A 1 205 ? -28.459 -4.618 0.881 1.00 90.69 205 ALA A C 1
ATOM 1674 O O . ALA A 1 205 ? -29.263 -4.897 1.771 1.00 90.69 205 ALA A O 1
ATOM 1675 N N . GLY A 1 206 ? -28.004 -3.373 0.708 1.00 92.38 206 GLY A N 1
ATOM 1676 C CA . GLY A 1 206 ? -28.434 -2.221 1.506 1.00 92.38 206 GLY A CA 1
ATOM 1677 C C . GLY A 1 206 ? -27.801 -2.147 2.898 1.00 92.38 206 GLY A C 1
ATOM 1678 O O . GLY A 1 206 ? -28.178 -1.288 3.694 1.00 92.38 206 GLY A O 1
ATOM 1679 N N . ARG A 1 207 ? -26.841 -3.023 3.213 1.00 95.75 207 ARG A N 1
ATOM 1680 C CA . ARG A 1 207 ? -26.057 -2.956 4.451 1.00 95.75 207 ARG A CA 1
ATOM 1681 C C . ARG A 1 207 ? -24.875 -2.005 4.303 1.00 95.75 207 ARG A C 1
ATOM 1683 O O . ARG A 1 207 ? -24.416 -1.736 3.192 1.00 95.75 207 ARG A O 1
ATOM 1690 N N . THR A 1 208 ? -24.365 -1.518 5.430 1.00 96.50 208 THR A N 1
ATOM 1691 C CA . THR A 1 208 ? -23.136 -0.713 5.459 1.00 96.50 208 THR A CA 1
ATOM 1692 C C . THR A 1 208 ? -21.904 -1.604 5.637 1.00 96.50 208 THR A C 1
ATOM 1694 O O . THR A 1 208 ? -22.001 -2.661 6.274 1.00 96.50 208 THR A O 1
ATOM 1697 N N . PRO A 1 209 ? -20.718 -1.189 5.156 1.00 97.50 209 PRO A N 1
ATOM 1698 C CA . PRO A 1 209 ? -19.479 -1.901 5.448 1.00 97.50 209 PRO A CA 1
ATOM 1699 C C . PRO A 1 209 ? -19.246 -2.105 6.949 1.00 97.50 209 PRO A C 1
ATOM 1701 O O . PRO A 1 209 ? -18.840 -3.193 7.355 1.00 97.50 209 PRO A O 1
ATOM 1704 N N . ARG A 1 210 ? -19.568 -1.108 7.790 1.00 97.25 210 ARG A N 1
ATOM 1705 C CA . ARG A 1 210 ? -19.465 -1.229 9.254 1.00 97.25 210 ARG A CA 1
ATOM 1706 C C . ARG A 1 210 ? -20.304 -2.386 9.791 1.00 97.25 210 ARG A C 1
ATOM 1708 O O . ARG A 1 210 ? -19.791 -3.164 10.581 1.00 97.25 210 ARG A O 1
ATOM 1715 N N . GLN A 1 211 ? -21.538 -2.557 9.318 1.00 96.94 211 GLN A N 1
ATOM 1716 C CA . GLN A 1 211 ? -22.389 -3.668 9.755 1.00 96.94 211 GLN A CA 1
ATOM 1717 C C . GLN A 1 211 ? -21.793 -5.040 9.407 1.00 96.94 211 GLN A C 1
ATOM 1719 O O . GLN A 1 211 ? -21.930 -5.973 10.187 1.00 96.94 211 GLN A O 1
ATOM 1724 N N . LEU A 1 212 ? -21.137 -5.186 8.252 1.00 96.81 212 LEU A N 1
ATOM 1725 C CA . LEU A 1 212 ? -20.486 -6.448 7.878 1.00 96.81 212 LEU A CA 1
ATOM 1726 C C . LEU A 1 212 ? -19.243 -6.723 8.739 1.00 96.81 212 LEU A C 1
ATOM 1728 O O . LEU A 1 212 ? -18.972 -7.871 9.087 1.00 96.81 212 LEU A O 1
ATOM 1732 N N . ILE A 1 213 ? -18.497 -5.672 9.086 1.00 97.12 213 ILE A N 1
ATOM 1733 C CA . ILE A 1 213 ? -17.346 -5.757 9.994 1.00 97.12 213 ILE A CA 1
ATOM 1734 C C . ILE A 1 213 ? -17.799 -6.136 11.410 1.00 97.12 213 ILE A C 1
ATOM 1736 O O . ILE A 1 213 ? -17.143 -6.957 12.046 1.00 97.12 213 ILE A O 1
ATOM 1740 N N . ASP A 1 214 ? -18.896 -5.546 11.892 1.00 95.69 214 ASP A N 1
ATOM 1741 C CA . ASP A 1 214 ? -19.473 -5.819 13.214 1.00 95.69 214 ASP A CA 1
ATOM 1742 C C . ASP A 1 214 ? -19.979 -7.268 13.331 1.00 95.69 214 ASP A C 1
ATOM 1744 O O . ASP A 1 214 ? -19.819 -7.882 14.385 1.00 95.69 214 ASP A O 1
ATOM 1748 N N . ASP A 1 215 ? -20.556 -7.820 12.257 1.00 95.25 215 ASP A N 1
ATOM 1749 C CA . ASP A 1 215 ? -21.025 -9.210 12.212 1.00 95.25 215 ASP A CA 1
ATOM 1750 C C . ASP A 1 215 ? -19.865 -10.215 12.278 1.00 95.25 215 ASP A C 1
ATOM 1752 O O . ASP A 1 215 ? -19.826 -11.072 13.160 1.00 95.25 215 ASP A O 1
ATOM 1756 N N . ASP A 1 216 ? -18.948 -10.145 11.306 1.00 95.00 216 ASP A N 1
ATOM 1757 C CA . ASP A 1 216 ? -17.770 -11.011 11.233 1.00 95.00 216 ASP A CA 1
ATOM 1758 C C . ASP A 1 216 ? -16.718 -10.399 10.284 1.00 95.00 216 ASP A C 1
ATOM 1760 O O . ASP A 1 216 ? -16.868 -10.469 9.054 1.00 95.00 216 ASP A O 1
ATOM 1764 N N . PRO A 1 217 ? -15.622 -9.826 10.812 1.00 92.94 217 PRO A N 1
ATOM 1765 C CA . PRO A 1 217 ? -14.597 -9.204 9.983 1.00 92.94 217 PRO A CA 1
ATOM 1766 C C . PRO A 1 217 ? -13.818 -10.226 9.141 1.00 92.94 217 PRO A C 1
ATOM 1768 O O . PRO A 1 217 ? -13.289 -9.872 8.091 1.00 92.94 217 PRO A O 1
ATOM 1771 N N . ILE A 1 218 ? -13.738 -11.495 9.550 1.00 93.19 218 ILE A N 1
ATOM 1772 C CA . ILE A 1 218 ? -13.002 -12.523 8.804 1.00 93.19 218 ILE A CA 1
ATOM 1773 C C . ILE A 1 218 ? -13.845 -12.998 7.624 1.00 93.19 218 ILE A C 1
ATOM 1775 O O . ILE A 1 218 ? -13.367 -12.990 6.487 1.00 93.19 218 ILE A O 1
ATOM 1779 N N . ALA A 1 219 ? -15.102 -13.368 7.877 1.00 94.44 219 ALA A N 1
ATOM 1780 C CA . ALA A 1 219 ? -15.989 -13.886 6.839 1.00 94.44 219 ALA A CA 1
ATOM 1781 C C . ALA A 1 219 ? -16.273 -12.846 5.744 1.00 94.44 219 ALA A C 1
ATOM 1783 O O . ALA A 1 219 ? -16.343 -13.190 4.564 1.00 94.44 219 ALA A O 1
ATOM 1784 N N . ASN A 1 220 ? -16.377 -11.566 6.113 1.00 94.69 220 ASN A N 1
ATOM 1785 C CA . ASN A 1 220 ? -16.722 -10.497 5.175 1.00 94.69 220 ASN A CA 1
ATOM 1786 C C . ASN A 1 220 ? -15.510 -9.825 4.507 1.00 94.69 220 ASN A C 1
ATOM 1788 O O . ASN A 1 220 ? -15.690 -9.008 3.600 1.00 94.69 220 ASN A O 1
ATOM 1792 N N . ARG A 1 221 ? -14.272 -10.174 4.895 1.00 93.00 221 ARG A N 1
ATOM 1793 C CA . ARG A 1 221 ? -13.047 -9.526 4.392 1.00 93.00 221 ARG A CA 1
ATOM 1794 C C . ARG A 1 221 ? -12.967 -9.497 2.868 1.00 93.00 221 ARG A C 1
ATOM 1796 O O . ARG A 1 221 ? -12.700 -8.447 2.294 1.00 93.00 221 ARG A O 1
ATOM 1803 N N . ALA A 1 222 ? -13.171 -10.636 2.208 1.00 89.19 222 ALA A N 1
ATOM 1804 C CA . ALA A 1 222 ? -12.993 -10.737 0.759 1.00 89.19 222 ALA A CA 1
ATOM 1805 C C . ALA A 1 222 ? -13.969 -9.828 -0.009 1.00 89.19 222 ALA A C 1
ATOM 1807 O O . ALA A 1 222 ? -13.555 -9.121 -0.929 1.00 89.19 222 ALA A O 1
ATOM 1808 N N . ALA A 1 223 ? -15.238 -9.797 0.410 1.00 90.88 223 ALA A N 1
ATOM 1809 C CA . ALA A 1 223 ? -16.261 -8.945 -0.189 1.00 90.88 223 ALA A CA 1
ATOM 1810 C C . ALA A 1 223 ? -15.938 -7.454 0.005 1.00 90.88 223 ALA A C 1
ATOM 1812 O O . ALA A 1 223 ? -15.958 -6.686 -0.956 1.00 90.88 223 ALA A O 1
ATOM 1813 N N . LEU A 1 224 ? -15.562 -7.060 1.226 1.00 94.50 224 LEU A N 1
ATOM 1814 C CA . LEU A 1 224 ? -15.219 -5.674 1.555 1.00 94.50 224 LEU A CA 1
ATOM 1815 C C . LEU A 1 224 ? -13.962 -5.193 0.815 1.00 94.50 224 LEU A C 1
ATOM 1817 O O . LEU A 1 224 ? -13.963 -4.093 0.270 1.00 94.50 224 LEU A O 1
ATOM 1821 N N . MET A 1 225 ? -12.917 -6.022 0.731 1.00 92.00 225 MET A N 1
ATOM 1822 C CA . MET A 1 225 ? -11.695 -5.687 -0.012 1.00 92.00 225 MET A CA 1
ATOM 1823 C C . MET A 1 225 ? -11.954 -5.570 -1.515 1.00 92.00 225 MET A C 1
ATOM 1825 O O . MET A 1 225 ? -11.441 -4.657 -2.160 1.00 92.00 225 MET A O 1
ATOM 1829 N N . SER A 1 226 ? -12.771 -6.464 -2.083 1.00 87.69 226 SER A N 1
ATOM 1830 C CA . SER A 1 226 ? -13.173 -6.367 -3.490 1.00 87.69 226 SER A CA 1
ATOM 1831 C C . SER A 1 226 ? -13.913 -5.058 -3.768 1.00 87.69 226 SER A C 1
ATOM 1833 O O . SER A 1 226 ? -13.676 -4.424 -4.793 1.00 87.69 226 SER A O 1
ATOM 1835 N N . LEU A 1 227 ? -14.781 -4.636 -2.848 1.00 90.56 227 LEU A N 1
ATOM 1836 C CA . LEU A 1 227 ? -15.545 -3.401 -2.969 1.00 90.56 227 LEU A CA 1
ATOM 1837 C C . LEU A 1 227 ? -14.664 -2.153 -2.833 1.00 90.56 227 LEU A C 1
ATOM 1839 O O . LEU A 1 227 ? -14.769 -1.247 -3.655 1.00 90.56 227 LEU A O 1
ATOM 1843 N N . ALA A 1 228 ? -13.756 -2.124 -1.854 1.00 90.50 228 ALA A N 1
ATOM 1844 C CA . ALA A 1 228 ? -12.815 -1.018 -1.667 1.00 90.50 228 ALA A CA 1
ATOM 1845 C C . ALA A 1 228 ? -11.902 -0.825 -2.892 1.00 90.50 228 ALA A C 1
ATOM 1847 O O . ALA A 1 228 ? -11.670 0.302 -3.323 1.00 90.50 228 ALA A O 1
ATOM 1848 N N . ARG A 1 229 ? -11.462 -1.924 -3.521 1.00 85.38 229 ARG A N 1
ATOM 1849 C CA . ARG A 1 229 ? -10.705 -1.889 -4.785 1.00 85.38 229 ARG A CA 1
ATOM 1850 C C . ARG A 1 229 ? -11.566 -1.454 -5.972 1.00 85.38 229 ARG A C 1
ATOM 1852 O O . ARG A 1 229 ? -11.100 -0.702 -6.825 1.00 85.38 229 ARG A O 1
ATOM 1859 N N . GLY A 1 230 ? -12.818 -1.913 -6.018 1.00 73.56 230 GLY A N 1
ATOM 1860 C CA . GLY A 1 230 ? -13.795 -1.590 -7.061 1.00 73.56 230 GLY A CA 1
ATOM 1861 C C . GLY A 1 230 ? -14.300 -0.145 -7.030 1.00 73.56 230 GLY A C 1
ATOM 1862 O O . GLY A 1 230 ? -14.703 0.371 -8.070 1.00 73.56 230 GLY A O 1
ATOM 1863 N N . GLY A 1 231 ? -14.201 0.549 -5.891 1.00 56.34 231 GLY A N 1
ATOM 18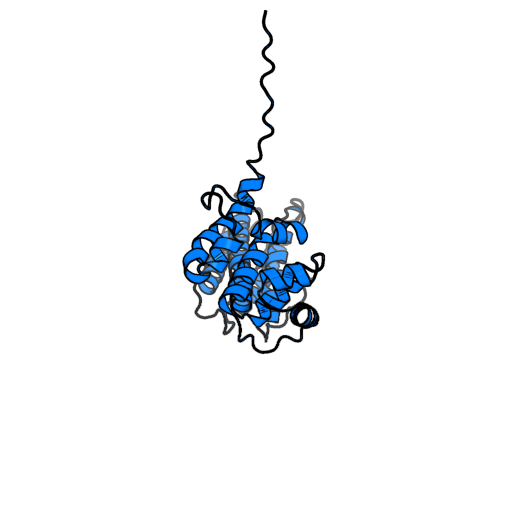64 C CA . GLY A 1 231 ? -14.507 1.981 -5.774 1.00 56.34 231 GLY A CA 1
ATOM 1865 C C . GLY A 1 231 ? -13.716 2.862 -6.752 1.00 56.34 231 GLY A C 1
ATOM 1866 O O . GLY A 1 231 ? -14.207 3.913 -7.157 1.00 56.34 231 GLY A O 1
ATOM 1867 N N . ARG A 1 232 ? -12.552 2.393 -7.227 1.00 50.03 232 ARG A N 1
ATOM 1868 C CA . ARG A 1 232 ? -11.790 3.038 -8.310 1.00 50.03 232 ARG A CA 1
ATOM 1869 C C . ARG A 1 232 ? -12.499 3.001 -9.669 1.00 50.03 232 ARG A C 1
ATOM 1871 O O . ARG A 1 232 ? -12.327 3.926 -10.446 1.00 50.03 232 ARG A O 1
ATOM 1878 N N . ALA A 1 233 ? -13.294 1.969 -9.952 1.00 33.25 233 ALA A N 1
ATOM 1879 C CA . ALA A 1 233 ? -14.030 1.825 -11.212 1.00 33.25 233 ALA A CA 1
ATOM 1880 C C . ALA A 1 233 ? -15.428 2.470 -11.167 1.00 33.25 233 ALA A C 1
ATOM 1882 O O . ALA A 1 233 ? -15.989 2.819 -12.201 1.00 33.25 233 ALA A O 1
ATOM 1883 N N . GLN A 1 234 ? -16.005 2.645 -9.974 1.00 39.66 234 GLN A N 1
ATOM 1884 C CA . GLN A 1 234 ? -17.370 3.160 -9.828 1.00 39.66 234 GLN A CA 1
ATOM 1885 C C . GLN A 1 234 ? -17.466 4.693 -9.943 1.00 39.66 234 GLN A C 1
ATOM 1887 O O . GLN A 1 234 ? -18.548 5.212 -10.210 1.00 39.66 234 GLN A O 1
ATOM 1892 N N . LEU A 1 235 ? -16.344 5.414 -9.826 1.00 41.00 235 LEU A N 1
ATOM 1893 C CA . LEU A 1 235 ? -16.279 6.852 -10.122 1.00 41.00 235 LEU A CA 1
ATOM 1894 C C . LEU A 1 235 ? -16.313 7.173 -11.631 1.00 41.00 235 LEU A C 1
ATOM 1896 O O . LEU A 1 235 ? -16.559 8.322 -11.977 1.00 41.00 235 LEU A O 1
ATOM 1900 N N . ASP A 1 236 ? -16.172 6.175 -12.514 1.00 33.66 236 ASP A N 1
ATOM 1901 C CA . ASP A 1 236 ? -16.281 6.337 -13.978 1.00 33.66 236 ASP A CA 1
ATOM 1902 C C . ASP A 1 236 ? -17.699 6.065 -14.529 1.00 33.66 236 ASP A C 1
ATOM 1904 O O . ASP A 1 236 ? -17.968 6.262 -15.712 1.00 33.66 236 ASP A O 1
ATOM 1908 N N . LEU A 1 237 ? -18.640 5.622 -13.683 1.00 33.72 237 LEU A N 1
ATOM 1909 C CA . LEU A 1 237 ? -20.009 5.256 -14.090 1.00 33.72 237 LEU A CA 1
ATOM 1910 C C . LEU A 1 237 ? -21.107 6.073 -13.383 1.00 33.72 237 LEU A C 1
ATOM 1912 O O . LEU A 1 237 ? -22.289 5.732 -13.448 1.00 33.72 237 LEU A O 1
ATOM 1916 N N . GLY A 1 238 ? -20.737 7.185 -12.743 1.00 31.45 238 GLY A N 1
ATOM 1917 C CA . GLY A 1 238 ? -21.668 8.184 -12.212 1.00 31.45 238 GLY A CA 1
ATOM 1918 C C . GLY A 1 238 ? -22.245 9.062 -13.324 1.00 31.45 238 GLY A C 1
ATOM 1919 O O . GLY A 1 238 ? -21.835 10.207 -13.489 1.00 31.45 238 GLY A O 1
ATOM 1920 N N . GLY A 1 239 ? -23.172 8.505 -14.103 1.00 30.77 239 GLY A N 1
ATOM 1921 C CA . GLY A 1 239 ? -23.841 9.169 -15.217 1.00 30.77 239 GLY A CA 1
ATOM 1922 C C . GLY A 1 239 ? -24.429 10.544 -14.883 1.00 30.77 239 GLY A C 1
ATOM 1923 O O . GLY A 1 239 ? -25.253 10.696 -13.980 1.00 30.77 239 GLY A O 1
ATOM 1924 N N . VAL A 1 240 ? -24.094 11.530 -15.717 1.00 32.28 240 VAL A N 1
ATOM 1925 C CA . VAL A 1 240 ? -25.018 12.621 -16.030 1.00 32.28 240 VAL A CA 1
ATOM 1926 C C . VAL A 1 240 ? -26.085 12.013 -16.932 1.00 32.28 240 VAL A C 1
ATOM 1928 O O . VAL A 1 240 ? -25.880 11.824 -18.129 1.00 32.28 240 VAL A O 1
ATOM 1931 N N . ILE A 1 241 ? -27.223 11.659 -16.340 1.00 35.00 241 ILE A N 1
ATOM 1932 C CA . ILE A 1 241 ? -28.452 11.403 -17.086 1.00 35.00 241 ILE A CA 1
ATOM 1933 C C . ILE A 1 241 ? -28.870 12.762 -17.659 1.00 35.00 241 ILE A C 1
ATOM 1935 O O . ILE A 1 241 ? -29.504 13.565 -16.974 1.00 35.00 241 ILE A O 1
ATOM 1939 N N . HIS A 1 242 ? -28.470 13.060 -18.897 1.00 35.12 242 HIS A N 1
ATOM 1940 C CA . HIS A 1 242 ? -29.161 14.079 -19.675 1.00 35.12 242 HIS A CA 1
ATOM 1941 C C . HIS A 1 242 ? -30.561 13.537 -19.940 1.00 35.12 242 HIS A C 1
ATOM 1943 O O . HIS A 1 242 ? -30.739 12.614 -20.728 1.00 35.12 242 HIS A O 1
ATOM 1949 N N . GLY A 1 243 ? -31.530 14.058 -19.187 1.00 32.50 243 GLY A N 1
ATOM 1950 C CA . GLY A 1 243 ? -32.936 13.787 -19.426 1.00 32.50 243 GLY A CA 1
ATOM 1951 C C . GLY A 1 243 ? -33.289 14.163 -20.859 1.00 32.50 243 GLY A C 1
ATOM 1952 O O . GLY A 1 243 ? -32.989 15.275 -21.298 1.00 32.50 243 GLY A O 1
ATOM 1953 N N . ASP A 1 244 ? -33.911 13.215 -21.555 1.00 37.03 244 ASP A N 1
ATOM 1954 C CA . ASP A 1 244 ? -34.629 13.445 -22.798 1.00 37.03 244 ASP A CA 1
ATOM 1955 C C . ASP A 1 244 ? -35.589 14.622 -22.605 1.00 37.03 244 ASP A C 1
ATOM 1957 O O . ASP A 1 244 ? -36.512 14.573 -21.786 1.00 37.03 244 ASP A O 1
ATOM 1961 N N . VAL A 1 245 ? -35.350 15.699 -23.352 1.00 40.38 245 VAL A N 1
ATOM 1962 C CA . VAL A 1 245 ? -36.360 16.726 -23.583 1.00 40.38 245 VAL A CA 1
ATOM 1963 C C . VAL A 1 245 ? -37.210 16.218 -24.739 1.00 40.38 245 VAL A C 1
ATOM 1965 O O . VAL A 1 245 ? -36.790 16.205 -25.894 1.00 40.38 245 VAL A O 1
ATOM 1968 N N . ASP A 1 246 ? -38.380 15.726 -24.359 1.00 39.97 246 ASP A N 1
ATOM 1969 C CA . ASP A 1 246 ? -39.496 15.353 -25.213 1.00 39.97 246 ASP A CA 1
ATOM 1970 C C . ASP A 1 246 ? -40.045 16.625 -25.886 1.00 39.97 246 ASP A C 1
ATOM 1972 O O . ASP A 1 246 ? -40.772 17.399 -25.262 1.00 39.97 246 ASP A O 1
ATOM 1976 N N . ASP A 1 247 ? -39.644 16.874 -27.135 1.00 38.81 247 ASP A N 1
ATOM 1977 C CA . ASP A 1 247 ? -40.227 17.915 -27.985 1.00 38.81 247 ASP A CA 1
ATOM 1978 C C . ASP A 1 247 ? -41.198 17.278 -28.989 1.00 38.81 247 ASP A C 1
ATOM 1980 O O . ASP A 1 247 ? -40.823 16.776 -30.052 1.00 38.81 247 ASP A O 1
ATOM 1984 N N . GLY A 1 248 ? -42.482 17.354 -28.654 1.00 32.84 248 GLY A N 1
ATOM 1985 C CA . GLY A 1 248 ? -43.589 17.269 -29.600 1.00 32.84 248 GLY A CA 1
ATOM 1986 C C . GLY A 1 248 ? -44.890 17.736 -28.941 1.00 32.84 248 GLY A C 1
ATOM 1987 O O . GLY A 1 248 ? -45.060 17.526 -27.737 1.00 32.84 248 GLY A O 1
ATOM 1988 N N . PRO A 1 249 ? -45.846 18.337 -29.674 1.00 38.88 249 PRO A N 1
ATOM 1989 C CA . PRO A 1 249 ? -45.951 18.484 -31.132 1.00 38.88 249 PRO A CA 1
ATOM 1990 C C . PRO A 1 249 ? -45.742 19.909 -31.682 1.00 38.88 249 PRO A C 1
ATOM 1992 O O . PRO A 1 249 ? -45.931 20.894 -30.931 1.00 38.88 249 PRO A O 1
#

pLDDT: mean 83.33, std 17.28, range [30.67, 97.5]

Radius of gyration: 23.42 Å; chains: 1; bounding box: 72×35×57 Å

Sequence (249 aa):
MPAVLEPPSTEAALRDYAEELSHDFEERLDPELTPEESEPNERATVRQKFFDEMRTAIRTIANSPAWRAHDLARDLLLLLEDWRDEMDADPEAIDPEWRQKEVLQRLRVVLQTMIRQMDHDKIDRPEHAATLVTNLMEDVEDREVAGLLETTPKMIARYRSGEVGQIRKNPTRITLIGQLVYELQYSMTPRGMFLWFDAPMDALAGRTPRQLIDDDPIANRAALMSLARGGRAQLDLGGVIHGDVDDGP

Secondary structure (DSSP, 8-state):
----PPPP-SHHHHHHHHHHHHHHHHHHTSGGGS-TTS-HHHHHHHHHHHHHHHHHHHHHHHTSTTTTTSHHHHHHHHHHHHHHHHHHH-TT---TT-HHHHHHHHHHHHHHHHHHHHHHHHHTSHHHHHHHHHHHTTTS-HHHHHHHTTS-HHHHHHHHTT------SSHHHHHHHHHHHHHHTTTS-HHHHHHHTTS-BGGGTTB-HHHHHHH-TTTTHHHHHHHHHHHHHHTT-------------

Foldseek 3Di:
DPDPQDQDPDLVSLLVLLVVLLVVLVVVLDPPPDPPPDFLQVLLVVVVVVLVSSVVSLVSSCPDPVHVVPVLSVVLVVLSVQLVVVSVVPSSNPCPVCSNVVSSVVNSVSSVVVSVVSVLVQLLFLLSLLLQLLVQLVVPQLCLSCVQQVHDSVVSVCSVVSVGDHDPPPSLSSSLLSLLCVLQSVPDHSVRSSVQQVAQDVLVVRDGVSVVSVVPSVVCSVVSNVVSNCSVVVVVVPDPPPDDPDDDD